Protein AF-Q2UKM5-F1 (afdb_monomer_lite)

InterPro domains:
  IPR004953 EB1, C-terminal [PF03271] (135-180)
  IPR004953 EB1, C-terminal [PS51230] (110-187)
  IPR027328 Microtubule-associated protein RP/EB [PTHR10623] (1-185)
  IPR036133 EB1, C-terminal domain superfamily [SSF140612] (118-184)
  IPR036872 CH domain superfamily [G3DSA:1.10.418.10] (1-75)
  IPR036872 CH domain superfamily [SSF47576] (1-73)

Organism: Aspergillus oryzae (strain ATCC 42149 / RIB 40) (NCBI:txid510516)

Sequence (236 aa):
MSRVKFNVNAEYGYLQNFKVLQNVFARHQVDKPIPVQQLTKCRMQDNLEFLQWTKKYWDQHFPGGDYDAVARRKASGAPPAAAGSRAGAASAGATRRGA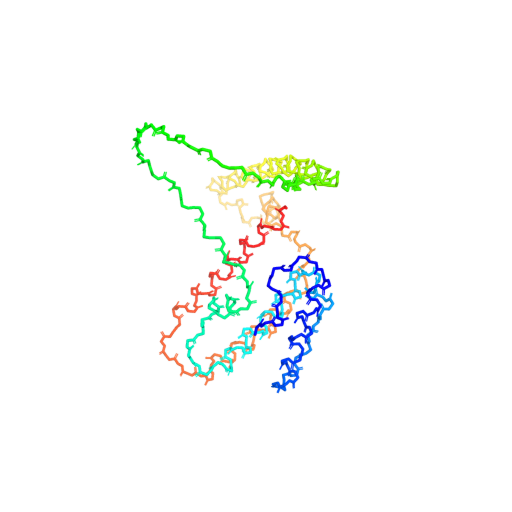TPTGAVARPRVAAASGPNVSALQQEIATQKEAIGGLEKERDFYFAKLRDIELLLQSAIEADPELEKDDDSLVKHIQGILYSTECGSETELVTFTKINSTSYRRMLIIHGFPGSHRRLRELCTLQHDRCDELGAETKH

Secondary structure (DSSP, 8-state):
-TTS-SS--SHHHHHHHHHHHHHHHHHTT------HHHHTTT-HHHHHHHHHHHHHHHHHH-------HHHHHHTTTPPPP----PPPPP-------------------------HHHHHHHHHHHHHHHHHHHHHHHHHHHHHHHHHHHHHHHHHHHH-GGGGT-TTSHHHHHHHHHT----TT-TTHHHHHHHHHHHHHHHHHHS---S-HHHHHHHHHHHHHHHHHHHSSS--

Foldseek 3Di:
DLQQDDPDDDLVSLVSNVVVVVVVCVVVVPPDDQPSVVVSVVDPVSVVVVVVVVVVVCVVPPPDDDDDPQVVCVVNVDDDDPDDDDDDDDDDDDDDDDDDDDDDDDDPDPDPCPDPVNVVVVVVVVVVVVVLVVVVVVVVVVVVVLVVVVVVLVVVCVVPVVQVVDCPHPSNVSVCVSPVPPPPPCPVVVVVVVVVVVVVVVVVVPDDDPDDVPVVVVVVVVVVVVVVVVVVVPSD

Radius of gyration: 28.68 Å; chains: 1; bounding box: 64×65×72 Å

Structure (mmCIF, N/CA/C/O backbone):
data_AF-Q2UKM5-F1
#
_entry.id   AF-Q2UKM5-F1
#
loop_
_atom_site.group_PDB
_atom_site.id
_atom_site.type_symbol
_atom_site.label_atom_id
_atom_site.label_alt_id
_atom_site.label_comp_id
_atom_site.label_asym_id
_atom_site.label_entity_id
_atom_site.label_seq_id
_atom_site.pdbx_PDB_ins_code
_atom_site.Cartn_x
_atom_site.Cartn_y
_atom_site.Cartn_z
_atom_site.occupancy
_atom_site.B_iso_or_equiv
_atom_site.auth_seq_id
_atom_site.auth_comp_id
_atom_site.auth_asym_id
_atom_site.auth_atom_id
_atom_site.pdbx_PDB_model_num
ATOM 1 N N . MET A 1 1 ? -25.777 -8.566 12.296 1.00 74.19 1 MET A N 1
ATOM 2 C CA . MET A 1 1 ? -24.538 -7.803 12.560 1.00 74.19 1 MET A CA 1
ATOM 3 C C . MET A 1 1 ? -24.336 -7.484 14.045 1.00 74.19 1 MET A C 1
ATOM 5 O O . MET A 1 1 ? -23.224 -7.145 14.408 1.00 74.19 1 MET A O 1
ATOM 9 N N . SER A 1 2 ? -25.326 -7.705 14.924 1.00 79.25 2 SER A N 1
ATOM 10 C CA . SER A 1 2 ? -25.230 -7.453 16.377 1.00 79.25 2 SER A CA 1
ATOM 11 C C . SER A 1 2 ? -24.133 -8.226 17.121 1.00 79.25 2 SER A C 1
ATOM 13 O O . SER A 1 2 ? -23.656 -7.775 18.153 1.00 79.25 2 SER A O 1
ATOM 15 N N . ARG A 1 3 ? -23.725 -9.398 16.614 1.00 84.94 3 ARG A N 1
ATOM 16 C CA . ARG A 1 3 ? -22.658 -10.220 17.217 1.00 84.94 3 ARG A CA 1
ATOM 17 C C . ARG A 1 3 ? -21.247 -9.792 16.804 1.00 84.94 3 ARG A C 1
ATOM 19 O O . ARG A 1 3 ? -20.290 -10.309 17.369 1.00 84.94 3 ARG A O 1
ATOM 26 N N . VAL A 1 4 ? -21.127 -8.913 15.806 1.00 89.31 4 VAL A N 1
ATOM 27 C CA . VAL A 1 4 ? -19.843 -8.421 15.299 1.00 89.31 4 VAL A CA 1
ATOM 28 C C . VAL A 1 4 ? -19.494 -7.145 16.046 1.00 89.31 4 VAL A C 1
ATOM 30 O O . VAL A 1 4 ? -20.275 -6.195 16.069 1.00 89.31 4 VAL A O 1
ATOM 33 N N . LYS A 1 5 ? -18.311 -7.120 16.650 1.00 87.81 5 LYS A N 1
ATOM 34 C CA . LYS A 1 5 ? -17.793 -5.951 17.355 1.00 87.81 5 LYS A CA 1
ATOM 35 C C . LYS A 1 5 ? -16.948 -5.123 16.386 1.00 87.81 5 LYS A C 1
ATOM 37 O O . LYS A 1 5 ? -15.893 -5.579 15.961 1.00 87.81 5 LYS A O 1
ATOM 42 N N . PHE A 1 6 ? -17.414 -3.927 16.028 1.00 85.06 6 PHE A N 1
ATOM 43 C CA . PHE A 1 6 ? -16.758 -3.083 15.017 1.00 85.06 6 PHE A CA 1
ATOM 44 C C . PHE A 1 6 ? -15.583 -2.261 15.560 1.00 85.06 6 PHE A C 1
ATOM 46 O O . PHE A 1 6 ? -14.598 -2.086 14.856 1.00 85.06 6 PHE A O 1
ATOM 53 N N . ASN A 1 7 ? -15.666 -1.798 16.809 1.00 85.25 7 ASN A N 1
ATOM 54 C CA . ASN A 1 7 ? -14.643 -0.954 17.434 1.00 85.25 7 ASN A CA 1
ATOM 55 C C . ASN A 1 7 ? -13.800 -1.778 18.412 1.00 85.25 7 ASN A C 1
ATOM 57 O O . ASN A 1 7 ? -13.845 -1.562 19.621 1.00 85.25 7 ASN A O 1
ATOM 61 N N . VAL A 1 8 ? -13.106 -2.786 17.889 1.00 86.12 8 VAL A N 1
ATOM 62 C CA . VAL A 1 8 ? -12.198 -3.638 18.665 1.00 86.12 8 VAL A CA 1
ATOM 63 C C . VAL A 1 8 ? -10.767 -3.286 18.302 1.00 86.12 8 VAL A C 1
ATOM 65 O O . VAL A 1 8 ? -10.447 -3.192 17.126 1.00 86.12 8 VAL A O 1
ATOM 68 N N . ASN A 1 9 ? -9.922 -3.147 19.316 1.00 85.19 9 ASN A N 1
ATOM 69 C CA . ASN A 1 9 ? -8.476 -2.965 19.190 1.00 85.19 9 ASN A CA 1
ATOM 70 C C . ASN A 1 9 ? -7.668 -4.067 19.905 1.00 85.19 9 ASN A C 1
ATOM 72 O O . ASN A 1 9 ? -6.448 -4.098 19.799 1.00 85.19 9 ASN A O 1
ATOM 76 N N . ALA A 1 10 ? -8.337 -4.974 20.625 1.00 86.50 10 ALA A N 1
ATOM 77 C CA . ALA A 1 10 ? -7.714 -6.089 21.331 1.00 86.50 10 ALA A CA 1
ATOM 78 C C . ALA A 1 10 ? -7.851 -7.400 20.542 1.00 86.50 10 ALA A C 1
ATOM 80 O O . ALA A 1 10 ? -8.941 -7.730 20.065 1.00 86.50 10 ALA A O 1
ATOM 81 N N . GLU A 1 11 ? -6.780 -8.197 20.497 1.00 85.00 11 GLU A N 1
ATOM 82 C CA . GLU A 1 11 ? -6.712 -9.455 19.735 1.00 85.00 11 GLU A CA 1
ATOM 83 C C . GLU A 1 11 ? -7.845 -10.435 20.082 1.00 85.00 11 GLU A C 1
ATOM 85 O O . GLU A 1 11 ? -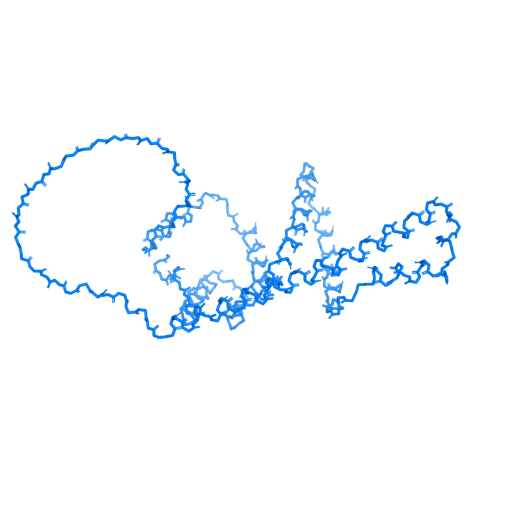8.491 -11.006 19.200 1.00 85.00 11 GLU A O 1
ATOM 90 N N . TYR A 1 12 ? -8.177 -10.555 21.370 1.00 87.12 12 TYR A N 1
ATOM 91 C CA . TYR A 1 12 ? -9.285 -11.393 21.834 1.00 87.12 12 TYR A CA 1
ATOM 92 C C . TYR A 1 12 ? -10.633 -11.023 21.188 1.00 87.12 12 TYR A C 1
ATOM 94 O O . TYR A 1 12 ? -11.460 -11.890 20.895 1.00 87.12 12 TYR A O 1
ATOM 102 N N . GLY A 1 13 ? -10.870 -9.736 20.921 1.00 87.56 13 GLY A N 1
ATOM 103 C CA . GLY A 1 13 ? -12.093 -9.310 20.250 1.00 87.56 13 GLY A CA 1
ATOM 104 C C . GLY A 1 13 ? -12.106 -9.662 18.757 1.00 87.56 13 GLY A C 1
ATOM 105 O O . GLY A 1 13 ? -13.178 -9.953 18.222 1.00 87.56 13 GLY A O 1
ATOM 106 N N . TYR A 1 14 ? -10.942 -9.720 18.097 1.00 91.56 14 TYR A N 1
ATOM 107 C CA . TYR A 1 14 ? -10.831 -10.210 16.720 1.00 91.56 14 TYR A CA 1
ATOM 108 C C . TYR A 1 14 ? -11.175 -11.697 16.636 1.00 91.56 14 TYR A C 1
ATOM 110 O O . TYR A 1 14 ? -11.948 -12.089 15.762 1.00 91.56 14 TYR A O 1
ATOM 118 N N . LEU A 1 15 ? -10.704 -12.513 17.586 1.00 93.06 15 LEU A N 1
ATOM 119 C CA . LEU A 1 15 ? -11.036 -13.943 17.654 1.00 93.06 15 LEU A CA 1
ATOM 120 C C . LEU A 1 15 ? -12.552 -14.181 17.712 1.00 93.06 15 LEU A C 1
ATOM 122 O O . LEU A 1 15 ? -13.079 -15.040 17.000 1.00 93.06 15 LEU A O 1
ATOM 126 N N . GLN A 1 16 ? -13.279 -13.385 18.502 1.00 91.56 16 GLN A N 1
ATOM 127 C CA . GLN A 1 16 ? -14.739 -13.478 18.571 1.00 91.56 16 GLN A CA 1
ATOM 128 C C . GLN A 1 16 ? -15.404 -13.151 17.223 1.00 91.56 16 GLN A C 1
ATOM 130 O O . GLN A 1 16 ? -16.337 -13.847 16.813 1.00 91.56 16 GLN A O 1
ATOM 135 N N . ASN A 1 17 ? -14.914 -12.132 16.513 1.00 93.81 17 ASN A N 1
ATOM 136 C CA . ASN A 1 17 ? -15.412 -11.770 15.184 1.00 93.81 17 ASN A CA 1
ATOM 137 C C . ASN A 1 17 ? -15.108 -12.861 14.143 1.00 93.81 17 ASN A C 1
ATOM 139 O O . ASN A 1 17 ? -16.002 -13.250 13.388 1.00 93.81 17 ASN A O 1
ATOM 143 N N . PHE A 1 18 ? -13.896 -13.423 14.140 1.00 94.81 18 PHE A N 1
ATOM 144 C CA . PHE A 1 18 ? -13.539 -14.531 13.251 1.00 94.81 18 PHE A CA 1
ATOM 145 C C . PHE A 1 18 ? -14.356 -15.791 13.533 1.00 94.81 18 PHE A C 1
ATOM 147 O O . PHE A 1 18 ? -14.701 -16.514 12.600 1.00 94.81 18 PHE A O 1
ATOM 154 N N . LYS A 1 19 ? -14.771 -16.030 14.784 1.00 93.94 19 LYS A N 1
ATOM 155 C CA . LYS A 1 19 ? -15.691 -17.131 15.091 1.00 93.94 19 LYS A CA 1
ATOM 156 C C . LYS A 1 19 ? -17.068 -16.930 14.461 1.00 93.94 19 LYS A C 1
ATOM 158 O O . LYS A 1 19 ? -17.680 -17.890 13.995 1.00 93.94 19 LYS A O 1
ATOM 163 N N . VAL A 1 20 ? -17.561 -15.689 14.418 1.00 93.75 20 VAL A N 1
ATOM 164 C CA . VAL A 1 20 ? -18.795 -15.364 13.685 1.00 93.75 20 VAL A CA 1
ATOM 165 C C . VAL A 1 20 ? -18.611 -15.661 12.196 1.00 93.75 20 VAL A C 1
ATOM 167 O O . VAL A 1 20 ? -19.485 -16.297 11.614 1.00 93.75 20 VAL A O 1
ATOM 170 N N . LEU A 1 21 ? -17.474 -15.284 11.606 1.00 94.06 21 LEU A N 1
ATOM 171 C CA . LEU A 1 21 ? -17.171 -15.546 10.197 1.00 94.06 21 LEU A CA 1
ATOM 172 C C . LEU A 1 21 ? -17.099 -17.048 9.872 1.00 94.06 21 LEU A C 1
ATOM 174 O O . LEU A 1 21 ? -17.746 -17.493 8.929 1.00 94.06 21 LEU A O 1
ATOM 178 N N . GLN A 1 22 ? -16.402 -17.842 10.689 1.00 94.25 22 GLN A N 1
ATOM 179 C CA . GLN A 1 22 ? -16.343 -19.303 10.542 1.00 94.25 22 GLN A CA 1
ATOM 180 C C . GLN A 1 22 ? -17.739 -19.936 10.550 1.00 94.25 22 GLN A C 1
ATOM 182 O O . GLN A 1 22 ? -18.046 -20.788 9.722 1.00 94.25 22 GLN A O 1
ATOM 187 N N . ASN A 1 23 ? -18.614 -19.484 11.453 1.00 94.38 23 ASN A N 1
ATOM 188 C CA . ASN A 1 23 ? -19.991 -19.974 11.512 1.00 94.38 23 ASN A CA 1
ATOM 189 C C . ASN A 1 23 ? -20.793 -19.607 10.253 1.00 94.38 23 ASN A C 1
ATOM 191 O O . ASN A 1 23 ? -21.679 -20.361 9.862 1.00 94.38 23 ASN A O 1
ATOM 195 N N . VAL A 1 24 ? -20.520 -18.455 9.632 1.00 93.81 24 VAL A N 1
ATOM 196 C CA . VAL A 1 24 ? -21.151 -18.062 8.362 1.00 93.81 24 VAL A CA 1
ATOM 197 C C . VAL A 1 24 ? -20.657 -18.962 7.228 1.00 93.81 24 VAL A C 1
ATOM 199 O O . VAL A 1 24 ? -21.482 -19.467 6.475 1.00 93.81 24 VAL A O 1
ATOM 202 N N . PHE A 1 25 ? -19.354 -19.241 7.150 1.00 94.81 25 PHE A N 1
ATOM 203 C CA . PHE A 1 25 ? -18.790 -20.126 6.123 1.00 94.81 25 PHE A CA 1
ATOM 204 C C . PHE A 1 25 ? -19.348 -21.545 6.241 1.00 94.81 25 PHE A C 1
ATOM 206 O O . PHE A 1 25 ? -19.780 -22.110 5.243 1.00 94.81 25 PHE A O 1
ATOM 213 N N . ALA A 1 26 ? -19.452 -22.073 7.464 1.00 93.69 26 ALA A N 1
ATOM 214 C CA . ALA A 1 26 ? -20.052 -23.382 7.709 1.00 93.69 26 ALA A CA 1
ATOM 215 C C . ALA A 1 26 ? -21.530 -23.447 7.278 1.00 93.69 26 ALA A C 1
ATOM 217 O O . ALA A 1 26 ? -21.962 -24.434 6.693 1.00 93.69 26 ALA A O 1
ATOM 218 N N . ARG A 1 27 ? -22.315 -22.389 7.530 1.00 94.69 27 ARG A N 1
ATOM 219 C CA . ARG A 1 27 ? -23.735 -22.327 7.126 1.00 94.69 27 ARG A CA 1
ATOM 220 C C . ARG A 1 27 ? -23.926 -22.241 5.617 1.00 94.69 27 ARG A C 1
ATOM 222 O O . ARG A 1 27 ? -24.905 -22.774 5.111 1.00 94.69 27 ARG A O 1
ATOM 229 N N . HIS A 1 28 ? -23.025 -21.547 4.929 1.00 92.56 28 HIS A N 1
ATOM 230 C CA . HIS A 1 28 ? -23.075 -21.360 3.481 1.00 92.56 28 HIS A CA 1
ATOM 231 C C . HIS A 1 28 ? -22.226 -22.382 2.713 1.00 92.56 28 HIS A C 1
ATOM 233 O O . HIS A 1 28 ? -22.062 -22.220 1.511 1.00 92.56 28 HIS A O 1
ATOM 239 N N . GLN A 1 29 ? -21.712 -23.417 3.395 1.00 92.94 29 GLN A N 1
ATOM 240 C CA . GLN A 1 29 ? -20.910 -24.495 2.802 1.00 92.94 29 GLN A CA 1
ATOM 241 C C . GLN A 1 29 ? -19.718 -23.968 1.987 1.00 92.94 29 GLN A C 1
ATOM 243 O O . GLN A 1 29 ? -19.448 -24.396 0.871 1.00 92.94 29 GLN A O 1
ATOM 248 N N . VAL A 1 30 ? -19.014 -22.986 2.551 1.00 93.19 30 VAL A N 1
ATOM 249 C CA . VAL A 1 30 ? -17.830 -22.388 1.934 1.00 93.19 30 VAL A CA 1
ATOM 250 C C . VAL A 1 30 ? -16.583 -23.098 2.456 1.00 93.19 30 VAL A C 1
ATOM 252 O O . VAL A 1 30 ? -16.140 -22.831 3.573 1.00 93.19 30 VAL A O 1
ATOM 255 N N . ASP A 1 31 ? -15.984 -23.954 1.629 1.00 87.69 31 ASP A N 1
ATOM 256 C CA . ASP A 1 31 ? -14.861 -24.835 2.003 1.00 87.69 31 ASP A CA 1
ATOM 257 C C . ASP A 1 31 ? -13.489 -24.134 2.111 1.00 87.69 31 ASP A C 1
ATOM 259 O O . ASP A 1 31 ? -12.445 -24.780 2.199 1.00 87.69 31 ASP A O 1
ATOM 263 N N . LYS A 1 32 ? -13.444 -22.795 2.128 1.00 90.00 32 LYS A N 1
ATOM 264 C CA . LYS A 1 32 ? -12.187 -22.050 2.291 1.00 90.00 32 LYS A CA 1
ATOM 265 C C . LYS A 1 32 ? -11.741 -22.069 3.761 1.00 90.00 32 LYS A C 1
ATOM 267 O O . LYS A 1 32 ? -12.407 -21.448 4.595 1.00 90.00 32 LYS A O 1
ATOM 272 N N . PRO A 1 33 ? -10.573 -22.656 4.098 1.00 88.69 33 PRO A N 1
ATOM 273 C CA . PRO A 1 33 ? -10.018 -22.531 5.439 1.00 88.69 33 PRO A CA 1
ATOM 274 C C . PRO A 1 33 ? -9.617 -21.075 5.715 1.00 88.69 33 PRO A C 1
ATOM 276 O O . PRO A 1 33 ? -8.943 -20.431 4.899 1.00 88.69 33 PRO A O 1
ATOM 279 N N . ILE A 1 34 ? -10.042 -20.569 6.877 1.00 92.56 34 ILE A N 1
ATOM 280 C CA . ILE A 1 34 ? -9.747 -19.217 7.367 1.00 92.56 34 ILE A CA 1
ATOM 281 C C . ILE A 1 34 ? -8.540 -19.300 8.318 1.00 92.56 34 ILE A C 1
ATOM 283 O O . ILE A 1 34 ? -8.690 -19.854 9.414 1.00 92.56 34 ILE A O 1
ATOM 287 N N . PRO A 1 35 ? -7.365 -18.746 7.961 1.00 92.44 35 PRO A N 1
ATOM 288 C CA . PRO A 1 35 ? -6.168 -18.782 8.800 1.00 92.44 35 PRO A CA 1
ATOM 289 C C . PRO A 1 35 ? -6.250 -17.752 9.942 1.00 92.44 35 PRO A C 1
ATOM 291 O O . PRO A 1 35 ? -5.547 -16.747 9.959 1.00 92.44 35 PRO A O 1
ATOM 294 N N . VAL A 1 36 ? -7.128 -17.998 10.922 1.00 93.38 36 VAL A N 1
ATOM 295 C CA . VAL A 1 36 ? -7.447 -17.037 11.999 1.00 93.38 36 VAL A CA 1
ATOM 296 C C . VAL A 1 36 ? -6.199 -16.534 12.729 1.00 93.38 36 VAL A C 1
ATOM 298 O O . VAL A 1 36 ? -6.067 -15.334 12.901 1.00 93.38 36 VAL A O 1
ATOM 301 N N . GLN A 1 37 ? -5.269 -17.421 13.097 1.00 91.56 37 GLN A N 1
ATOM 302 C CA . GLN A 1 37 ? -4.051 -17.066 13.850 1.00 91.56 37 GLN A CA 1
ATOM 303 C C . GLN A 1 37 ? -3.110 -16.111 13.105 1.00 91.56 37 GLN A C 1
ATOM 305 O O . GLN A 1 37 ? -2.321 -15.399 13.720 1.00 91.56 37 GLN A O 1
ATOM 310 N N . GLN A 1 38 ? -3.154 -16.137 11.776 1.00 91.88 38 GLN A N 1
ATOM 311 C CA . GLN A 1 38 ? -2.341 -15.273 10.927 1.00 91.88 38 GLN A CA 1
ATOM 312 C C . GLN A 1 38 ? -3.055 -13.935 10.712 1.00 91.88 38 GLN A C 1
ATOM 314 O O . GLN A 1 38 ? -2.466 -12.868 10.880 1.00 91.88 38 GLN A O 1
ATOM 319 N N . LEU A 1 39 ? -4.368 -13.989 10.467 1.00 91.56 39 LEU A N 1
ATOM 320 C CA . LEU A 1 39 ? -5.199 -12.803 10.274 1.00 91.56 39 LEU A CA 1
ATOM 321 C C . LEU A 1 39 ? -5.315 -11.945 11.543 1.00 91.56 39 LEU A C 1
ATOM 323 O O . LEU A 1 39 ? -5.303 -10.721 11.444 1.00 91.56 39 LEU A O 1
ATOM 327 N N . THR A 1 40 ? -5.375 -12.548 12.738 1.00 93.12 40 THR A N 1
ATOM 328 C CA . THR A 1 40 ? -5.458 -11.800 14.010 1.00 93.12 40 THR A CA 1
ATOM 329 C C . THR A 1 40 ? -4.205 -11.000 14.332 1.00 93.12 40 THR A C 1
ATOM 331 O O . THR A 1 40 ? -4.305 -10.000 15.037 1.00 93.12 40 THR A O 1
ATOM 334 N N . LYS A 1 41 ? -3.049 -11.399 13.789 1.00 89.31 41 LYS A N 1
ATOM 335 C CA . LYS A 1 41 ? -1.780 -10.670 13.923 1.00 89.31 41 LYS A CA 1
ATOM 336 C C . LYS A 1 41 ? -1.671 -9.470 12.983 1.00 89.31 41 LYS A C 1
ATOM 338 O O . LYS A 1 41 ? -0.654 -8.786 13.004 1.00 89.31 41 LYS A O 1
ATOM 343 N N . CYS A 1 42 ? -2.683 -9.226 12.148 1.00 87.19 42 CYS A N 1
ATOM 344 C CA . CYS A 1 42 ? -2.723 -8.107 11.207 1.00 87.19 42 CYS A CA 1
ATOM 345 C C . CYS A 1 42 ? -1.521 -8.060 10.239 1.00 87.19 42 CYS A C 1
ATOM 347 O O . CYS A 1 42 ? -1.139 -6.988 9.777 1.00 87.19 42 CYS A O 1
ATOM 349 N N . ARG A 1 43 ? -0.921 -9.214 9.901 1.00 86.50 43 ARG A N 1
ATOM 350 C CA . ARG A 1 43 ? 0.178 -9.280 8.927 1.00 86.50 43 ARG A CA 1
ATOM 351 C C . ARG A 1 43 ? -0.347 -8.981 7.522 1.00 86.50 43 ARG A C 1
ATOM 353 O O . ARG A 1 43 ? -1.364 -9.541 7.114 1.00 86.50 43 ARG A O 1
ATOM 360 N N . MET A 1 44 ? 0.349 -8.122 6.777 1.00 85.12 44 MET A N 1
ATOM 361 C CA . MET A 1 44 ? -0.115 -7.645 5.466 1.00 85.12 44 MET A CA 1
ATOM 362 C C . MET A 1 44 ? -0.338 -8.782 4.459 1.00 85.12 44 MET A C 1
ATOM 364 O O . MET A 1 44 ? -1.392 -8.846 3.835 1.00 85.12 44 MET A O 1
ATOM 368 N N . GLN A 1 45 ? 0.625 -9.703 4.349 1.00 90.12 45 GLN A N 1
ATOM 369 C CA . GLN A 1 45 ? 0.593 -10.812 3.386 1.00 90.12 45 GLN A CA 1
ATOM 370 C C . GLN A 1 45 ? -0.660 -11.689 3.555 1.00 90.12 45 GLN A C 1
ATOM 372 O O . GLN A 1 45 ? -1.450 -11.835 2.623 1.00 90.12 45 GLN A O 1
ATOM 377 N N . ASP A 1 46 ? -0.905 -12.176 4.775 1.00 89.81 46 ASP A N 1
ATOM 378 C CA . ASP A 1 46 ? -2.013 -13.096 5.064 1.00 89.81 46 ASP A CA 1
ATOM 379 C C . ASP A 1 46 ? -3.386 -12.418 4.879 1.00 89.81 46 ASP A C 1
ATOM 381 O O . ASP A 1 46 ? -4.341 -13.016 4.373 1.00 89.81 46 ASP A O 1
ATOM 385 N N . ASN A 1 47 ? -3.496 -11.140 5.264 1.00 92.31 47 ASN A N 1
ATOM 386 C CA . ASN A 1 47 ? -4.727 -10.367 5.091 1.00 92.31 47 ASN A CA 1
ATOM 387 C C . ASN A 1 47 ? -5.013 -10.065 3.617 1.00 92.31 47 ASN A C 1
ATOM 389 O O . ASN A 1 47 ? -6.167 -10.153 3.188 1.00 92.31 47 ASN A O 1
ATOM 393 N N . LEU A 1 48 ? -3.982 -9.741 2.836 1.00 92.12 48 LEU A N 1
ATOM 394 C CA . LEU A 1 48 ? -4.127 -9.457 1.414 1.00 92.12 48 LEU A CA 1
ATOM 395 C C . LEU A 1 48 ? -4.560 -10.706 0.638 1.00 92.12 48 LEU A C 1
ATOM 397 O O . LEU A 1 48 ? -5.504 -10.626 -0.148 1.00 92.12 48 LEU A O 1
ATOM 401 N N . GLU A 1 49 ? -3.952 -11.865 0.904 1.00 90.31 49 GLU A N 1
ATOM 402 C CA . GLU A 1 49 ? -4.350 -13.137 0.286 1.00 90.31 49 GLU A CA 1
ATOM 403 C C . GLU A 1 49 ? -5.827 -13.463 0.581 1.00 90.31 49 GLU A C 1
ATOM 405 O O . GLU A 1 49 ? -6.610 -13.802 -0.316 1.00 90.31 49 GLU A O 1
ATOM 410 N N . PHE A 1 50 ? -6.255 -13.293 1.838 1.00 93.88 50 PHE A N 1
ATOM 411 C CA . PHE A 1 50 ? -7.642 -13.537 2.229 1.00 93.88 50 PHE A CA 1
ATOM 412 C C . PHE A 1 50 ? -8.628 -12.576 1.542 1.00 93.88 50 PHE A C 1
ATOM 414 O O . PHE A 1 50 ? -9.709 -12.995 1.108 1.00 93.88 50 PHE A O 1
ATOM 421 N N . LEU A 1 51 ? -8.265 -11.298 1.393 1.00 93.50 51 LEU A N 1
ATOM 422 C CA . LEU A 1 51 ? -9.087 -10.302 0.700 1.00 93.50 51 LEU A CA 1
ATOM 423 C C . LEU A 1 51 ? -9.186 -10.568 -0.804 1.00 93.50 51 LEU A C 1
ATOM 425 O O . LEU A 1 51 ? -10.277 -10.450 -1.364 1.00 93.50 51 LEU A O 1
ATOM 429 N N . GLN A 1 52 ? -8.093 -10.977 -1.452 1.00 90.81 52 GLN A N 1
ATOM 430 C CA . GLN A 1 52 ? -8.095 -11.353 -2.869 1.00 90.81 52 GLN A CA 1
ATOM 431 C C . GLN A 1 52 ? -9.069 -12.504 -3.132 1.00 90.81 52 GLN A C 1
ATOM 433 O O . GLN A 1 52 ? -9.916 -12.424 -4.027 1.00 90.81 52 GLN A O 1
ATOM 438 N N . TRP A 1 53 ? -9.006 -13.552 -2.307 1.00 94.56 53 TRP A N 1
ATOM 439 C CA . TRP A 1 53 ? -9.957 -14.654 -2.396 1.00 94.56 53 TRP A CA 1
ATOM 440 C C . TRP A 1 53 ? -11.395 -14.186 -2.123 1.00 94.56 53 TRP A C 1
ATOM 442 O O . TRP A 1 53 ? -12.304 -14.546 -2.870 1.00 94.56 53 TRP A O 1
ATOM 452 N N . THR A 1 54 ? -11.608 -13.335 -1.114 1.00 94.44 54 THR A N 1
ATOM 453 C CA . THR A 1 54 ? -12.944 -12.820 -0.767 1.00 94.44 54 THR A CA 1
ATOM 454 C C . THR A 1 54 ? -13.559 -12.025 -1.917 1.00 94.44 54 THR A C 1
ATOM 456 O O . THR A 1 54 ? -14.739 -12.199 -2.218 1.00 94.44 54 THR A O 1
ATOM 459 N N . LYS A 1 55 ? -12.768 -11.192 -2.608 1.00 92.50 55 LYS A N 1
ATOM 460 C CA . LYS A 1 55 ? -13.218 -10.453 -3.794 1.00 92.50 55 LYS A CA 1
ATOM 461 C C . LYS A 1 55 ? -13.621 -11.400 -4.920 1.00 92.50 55 LYS A C 1
ATOM 463 O O . LYS A 1 55 ? -14.706 -11.250 -5.475 1.00 92.50 55 LYS A O 1
ATOM 468 N N . LYS A 1 56 ? -12.788 -12.404 -5.211 1.00 91.69 56 LYS A N 1
ATOM 469 C CA . LYS A 1 56 ? -13.096 -13.429 -6.217 1.00 91.69 56 LYS A CA 1
ATOM 470 C C . LYS A 1 56 ? -14.380 -14.191 -5.875 1.00 91.69 56 LYS A C 1
ATOM 472 O O . LYS A 1 56 ? -15.197 -14.426 -6.758 1.00 91.69 56 LYS A O 1
ATOM 477 N N . TYR A 1 57 ? -14.569 -14.552 -4.607 1.00 92.69 57 TYR A N 1
ATOM 478 C CA . TYR A 1 57 ? -15.783 -15.214 -4.136 1.00 92.69 57 TYR A CA 1
ATOM 479 C C . TYR A 1 57 ? -17.015 -14.313 -4.297 1.00 92.69 57 TYR A C 1
ATOM 481 O O . TYR A 1 57 ? -18.040 -14.766 -4.803 1.00 92.69 57 TYR A O 1
ATOM 489 N N . TRP A 1 58 ? -16.903 -13.033 -3.926 1.00 92.31 58 TRP A N 1
ATOM 490 C CA . TRP A 1 58 ? -17.975 -12.049 -4.075 1.00 92.31 58 TRP A CA 1
ATOM 491 C C . TRP A 1 58 ? -18.406 -11.888 -5.533 1.00 92.31 58 TRP A C 1
ATOM 493 O O . TRP A 1 58 ? -19.592 -11.984 -5.822 1.00 92.31 58 TRP A O 1
ATOM 503 N N . ASP A 1 59 ? -17.459 -11.722 -6.457 1.00 91.44 59 ASP A N 1
ATOM 504 C CA . ASP A 1 59 ? -17.766 -11.514 -7.879 1.00 91.44 59 ASP A CA 1
ATOM 505 C C . ASP A 1 59 ? -18.534 -12.678 -8.510 1.00 91.44 59 ASP A C 1
ATOM 507 O O . ASP A 1 59 ? -19.334 -12.471 -9.416 1.00 91.44 59 ASP A O 1
ATOM 511 N N . GLN A 1 60 ? -18.305 -13.899 -8.024 1.00 93.56 60 GLN A N 1
ATOM 512 C CA . GLN A 1 60 ? -18.971 -15.102 -8.523 1.00 93.56 60 GLN A CA 1
ATOM 513 C C . GLN A 1 60 ? -20.373 -15.305 -7.936 1.00 93.56 60 GLN A C 1
ATOM 515 O O . GLN A 1 60 ? -21.218 -15.912 -8.584 1.00 93.56 60 GLN A O 1
ATOM 520 N N . HIS A 1 61 ? -20.616 -14.827 -6.713 1.00 90.19 61 HIS A N 1
ATOM 521 C CA . HIS A 1 61 ? -21.834 -15.133 -5.954 1.00 90.19 61 HIS A CA 1
ATOM 522 C C . HIS A 1 61 ? -22.743 -13.921 -5.746 1.00 90.19 61 HIS A C 1
ATOM 524 O O . HIS A 1 61 ? -23.793 -14.053 -5.118 1.00 90.19 61 HIS A O 1
ATOM 530 N N . PHE A 1 62 ? -22.355 -12.738 -6.223 1.00 91.06 62 PHE A N 1
ATOM 531 C CA . PHE A 1 62 ? -23.147 -11.529 -6.057 1.00 91.06 62 PHE A CA 1
ATOM 532 C C . PHE A 1 62 ? -24.375 -11.553 -6.987 1.00 91.06 62 PHE A C 1
ATOM 534 O O . PHE A 1 62 ? -24.214 -11.479 -8.204 1.00 91.06 62 PHE A O 1
ATOM 541 N N . PRO A 1 63 ? -25.610 -11.612 -6.447 1.00 86.75 63 PRO A N 1
ATOM 542 C CA . PRO A 1 63 ? -26.826 -11.748 -7.253 1.00 86.75 63 PRO A CA 1
ATOM 543 C C . PRO A 1 63 ? -27.286 -10.430 -7.905 1.00 86.75 63 PRO A C 1
ATOM 545 O O . PRO A 1 63 ? -28.306 -10.410 -8.589 1.00 86.75 63 PRO A O 1
ATOM 548 N N . GLY A 1 64 ? -26.561 -9.327 -7.682 1.00 82.00 64 GLY A N 1
ATOM 549 C CA . GLY A 1 64 ? -27.038 -7.973 -7.960 1.00 82.00 64 GLY A CA 1
ATOM 550 C C . GLY A 1 64 ? -27.927 -7.436 -6.830 1.00 82.00 64 GLY A C 1
ATOM 551 O O . GLY A 1 64 ? -28.617 -8.193 -6.150 1.00 82.00 64 GLY A O 1
ATOM 552 N N . GLY A 1 65 ? -27.885 -6.122 -6.597 1.00 90.56 65 GLY A N 1
ATOM 553 C CA . GLY A 1 65 ? -28.717 -5.432 -5.604 1.00 90.56 65 GLY A CA 1
ATOM 554 C C . GLY A 1 65 ? -27.948 -4.447 -4.724 1.00 90.56 65 GLY A C 1
ATOM 555 O O . GLY A 1 65 ? -26.727 -4.525 -4.587 1.00 90.56 65 GLY A O 1
ATOM 556 N N . ASP A 1 66 ? -28.676 -3.521 -4.105 1.00 88.69 66 ASP A N 1
ATOM 557 C CA . ASP A 1 66 ? -28.079 -2.499 -3.250 1.00 88.69 66 ASP A CA 1
ATOM 558 C C . ASP A 1 66 ? -27.839 -3.032 -1.832 1.00 88.69 66 ASP A C 1
ATOM 560 O O . ASP A 1 66 ? -28.730 -3.589 -1.186 1.00 88.69 66 ASP A O 1
ATOM 564 N N . TYR A 1 67 ? -26.623 -2.839 -1.320 1.00 89.38 67 TYR A N 1
ATOM 565 C CA . TYR A 1 67 ? -26.254 -3.202 0.047 1.00 89.38 67 TYR A CA 1
ATOM 566 C C . TYR A 1 67 ? -25.772 -1.975 0.829 1.00 89.38 67 TYR A C 1
ATOM 568 O O . TYR A 1 67 ? -24.632 -1.534 0.680 1.00 89.38 67 TYR A O 1
ATOM 576 N N . ASP A 1 68 ? -26.618 -1.445 1.719 1.00 89.00 68 ASP A N 1
ATOM 577 C CA . ASP A 1 68 ? -26.227 -0.361 2.629 1.00 89.00 68 ASP A CA 1
ATOM 578 C C . ASP A 1 68 ? -25.504 -0.908 3.871 1.00 89.00 68 ASP A C 1
ATOM 580 O O . ASP A 1 68 ? -26.099 -1.317 4.876 1.00 89.00 68 ASP A O 1
ATOM 584 N N . ALA A 1 69 ? -24.174 -0.882 3.818 1.00 85.94 69 ALA A N 1
ATOM 585 C CA . ALA A 1 69 ? -23.332 -1.293 4.931 1.00 85.94 69 ALA A CA 1
ATOM 586 C C . ALA A 1 69 ? -23.427 -0.352 6.149 1.00 85.94 69 ALA A C 1
ATOM 588 O O . ALA A 1 69 ? -23.280 -0.814 7.285 1.00 85.94 69 ALA A O 1
ATOM 589 N N . VAL A 1 70 ? -23.655 0.951 5.951 1.00 86.69 70 VAL A N 1
ATOM 590 C CA . VAL A 1 70 ? -23.623 1.956 7.025 1.00 86.69 70 VAL A CA 1
ATOM 591 C C . VAL A 1 70 ? -24.862 1.830 7.901 1.00 86.69 70 VAL A C 1
ATOM 593 O O . VAL A 1 70 ? -24.730 1.760 9.128 1.00 86.69 70 VAL A O 1
ATOM 596 N N . ALA A 1 71 ? -26.050 1.719 7.301 1.00 87.81 71 ALA A N 1
ATOM 597 C CA . ALA A 1 71 ? -27.284 1.493 8.052 1.00 87.81 71 ALA A CA 1
ATOM 598 C C . ALA A 1 71 ? -27.213 0.196 8.875 1.00 87.81 71 ALA A C 1
ATOM 600 O O . ALA A 1 71 ? -27.563 0.177 10.057 1.00 87.81 71 ALA A O 1
ATOM 601 N N . ARG A 1 72 ? -26.660 -0.878 8.295 1.00 86.44 72 ARG A N 1
ATOM 602 C CA . ARG A 1 72 ? -26.499 -2.184 8.960 1.00 86.44 72 ARG A CA 1
ATOM 603 C C . ARG A 1 72 ? -25.560 -2.129 10.171 1.00 86.44 72 ARG A C 1
ATOM 605 O O . ARG A 1 72 ? -25.797 -2.831 11.160 1.00 86.44 72 ARG A O 1
ATOM 612 N N . ARG A 1 73 ? -24.505 -1.307 10.107 1.00 84.50 73 ARG A N 1
ATOM 613 C CA . ARG A 1 73 ? -23.580 -1.067 11.230 1.00 84.50 73 ARG A CA 1
ATOM 614 C C . ARG A 1 73 ? -24.226 -0.219 12.323 1.00 84.50 73 ARG A C 1
ATOM 616 O O . ARG A 1 73 ? -24.165 -0.609 13.487 1.00 84.50 73 ARG A O 1
ATOM 623 N N . LYS A 1 74 ? -24.901 0.878 11.959 1.00 76.69 74 LYS A N 1
ATOM 624 C CA . LYS A 1 74 ? -25.613 1.753 12.911 1.00 76.69 74 LYS A CA 1
ATOM 625 C C . LYS A 1 74 ? -26.692 0.996 13.689 1.00 76.69 74 LYS A C 1
ATOM 627 O O . LYS A 1 74 ? -26.757 1.109 14.907 1.00 76.69 74 LYS A O 1
ATOM 632 N N . ALA A 1 75 ? -27.453 0.134 13.013 1.00 68.00 75 ALA A N 1
ATOM 633 C CA . ALA A 1 75 ? -28.453 -0.732 13.647 1.00 68.00 75 ALA A CA 1
ATOM 634 C C . ALA A 1 75 ? -27.856 -1.764 14.629 1.00 68.00 75 ALA A C 1
ATOM 636 O O . ALA A 1 75 ? -28.590 -2.392 15.384 1.00 68.00 75 ALA A O 1
ATOM 637 N N . SER A 1 76 ? -26.531 -1.953 14.626 1.00 64.56 76 SER A N 1
ATOM 638 C CA . SER A 1 76 ? -25.816 -2.868 15.526 1.00 64.56 76 SER A CA 1
ATOM 639 C C . SER A 1 76 ? -25.119 -2.150 16.691 1.00 64.56 76 SER A C 1
ATOM 641 O O . SER A 1 76 ? -24.290 -2.762 17.359 1.00 64.56 76 SER A O 1
ATOM 643 N N . GLY A 1 77 ? -25.430 -0.869 16.938 1.00 59.50 77 GLY A N 1
ATOM 644 C CA . GLY A 1 77 ? -24.880 -0.099 18.060 1.00 59.50 77 GLY A CA 1
ATOM 645 C C . GLY A 1 77 ? -23.469 0.452 17.830 1.00 59.50 77 GLY A C 1
ATOM 646 O O . GLY A 1 77 ? -22.812 0.862 18.785 1.00 59.50 77 GLY A O 1
ATOM 647 N N . ALA A 1 78 ? -22.985 0.470 16.583 1.00 54.88 78 ALA A N 1
ATOM 648 C CA . ALA A 1 78 ? -21.740 1.158 16.252 1.00 54.88 78 ALA A CA 1
ATOM 649 C C . ALA A 1 78 ? -21.955 2.686 16.338 1.00 54.88 78 ALA A C 1
ATOM 651 O O . ALA A 1 78 ? -22.909 3.183 15.727 1.00 54.88 78 ALA A O 1
ATOM 652 N N . PRO A 1 79 ? -21.105 3.444 17.061 1.00 53.44 79 PRO A N 1
ATOM 653 C CA . PRO A 1 79 ? -21.187 4.899 17.064 1.00 53.44 79 PRO A CA 1
ATOM 654 C C . PRO A 1 79 ? -20.994 5.440 15.638 1.00 53.44 79 PRO A C 1
ATOM 656 O O . PRO A 1 79 ? -20.313 4.804 14.824 1.00 53.44 79 PRO A O 1
ATOM 659 N N . PRO A 1 80 ? -21.611 6.585 15.299 1.00 51.72 80 PRO A N 1
ATOM 660 C CA . PRO A 1 80 ? -21.441 7.187 13.985 1.00 51.72 80 PRO A CA 1
ATOM 661 C C . PRO A 1 80 ? -19.952 7.443 13.731 1.00 51.72 80 PRO A C 1
ATOM 663 O O . PRO A 1 80 ? -19.257 7.974 14.595 1.00 51.72 80 PRO A O 1
ATOM 666 N N . ALA A 1 81 ? -19.466 7.052 12.548 1.00 50.22 81 ALA A N 1
ATOM 667 C CA . ALA A 1 81 ? -18.146 7.455 12.082 1.00 50.22 81 ALA A CA 1
ATOM 668 C C . ALA A 1 81 ? -18.063 8.984 12.164 1.00 50.22 81 ALA A C 1
ATOM 670 O O . ALA A 1 81 ? -18.953 9.670 11.651 1.00 50.22 81 ALA A O 1
ATOM 671 N N . ALA A 1 82 ? -17.047 9.503 12.856 1.00 44.09 82 ALA A N 1
ATOM 672 C CA . ALA A 1 82 ? -16.811 10.934 12.945 1.00 44.09 82 ALA A CA 1
ATOM 673 C C . ALA A 1 82 ? -16.676 11.481 11.519 1.00 44.09 82 ALA A C 1
ATOM 675 O O . ALA A 1 82 ? -15.780 11.086 10.773 1.00 44.09 82 ALA A O 1
ATOM 676 N N . ALA A 1 83 ? -17.619 12.335 11.123 1.00 44.03 83 ALA A N 1
ATOM 677 C CA . ALA A 1 83 ? -17.524 13.065 9.875 1.00 44.03 83 ALA A CA 1
ATOM 678 C C . ALA A 1 83 ? -16.249 13.914 9.925 1.00 44.03 83 ALA A C 1
ATOM 680 O O . ALA A 1 83 ? -16.012 14.618 10.907 1.00 44.03 83 ALA A O 1
ATOM 681 N N . GLY A 1 84 ? -15.432 13.801 8.879 1.00 38.97 84 GLY A N 1
ATOM 682 C CA . GLY A 1 84 ? -14.197 14.553 8.731 1.00 38.97 84 GLY A CA 1
ATOM 683 C C . GLY A 1 84 ? -14.408 16.047 8.960 1.00 38.97 84 GLY A C 1
ATOM 684 O O . GLY A 1 84 ? -15.390 16.643 8.511 1.00 38.97 84 GLY A O 1
ATOM 685 N N . SER A 1 85 ? -13.452 16.621 9.675 1.00 39.97 85 SER A N 1
ATOM 686 C CA . SER A 1 85 ? -13.209 18.041 9.872 1.00 39.97 85 SER A CA 1
ATOM 687 C C . SER A 1 85 ? -13.318 18.802 8.549 1.00 39.97 85 SER A C 1
ATOM 689 O O . SER A 1 85 ? -12.401 18.806 7.732 1.00 39.97 85 SER A O 1
ATOM 691 N N . ARG A 1 86 ? -14.448 19.484 8.344 1.00 40.75 86 ARG A N 1
ATOM 692 C CA . ARG A 1 86 ? -14.531 20.588 7.388 1.00 40.75 86 ARG A CA 1
ATOM 693 C C . ARG A 1 86 ? -14.217 21.876 8.131 1.00 40.75 86 ARG A C 1
ATOM 695 O O . ARG A 1 86 ? -14.883 22.217 9.105 1.00 40.75 86 ARG A O 1
ATOM 702 N N . ALA A 1 87 ? -13.152 22.526 7.672 1.00 36.28 87 ALA A N 1
ATOM 703 C CA . ALA A 1 87 ? -12.669 23.815 8.129 1.00 36.28 87 ALA A CA 1
ATOM 704 C C . ALA A 1 87 ? -13.809 24.843 8.206 1.00 36.28 87 ALA A C 1
ATOM 706 O O . ALA A 1 87 ? -14.634 24.951 7.297 1.00 36.28 87 ALA A O 1
ATOM 707 N N . GLY A 1 88 ? -13.851 25.566 9.324 1.00 34.56 88 GLY A N 1
ATOM 708 C CA . GLY A 1 88 ? -14.829 26.609 9.588 1.00 34.56 88 GLY A CA 1
ATOM 709 C C . GLY A 1 88 ? -14.557 27.859 8.758 1.00 34.56 88 GLY A C 1
ATOM 710 O O . GLY A 1 88 ? -13.446 28.384 8.755 1.00 34.56 88 GLY A O 1
ATOM 711 N N . ALA A 1 89 ? -15.605 28.345 8.098 1.00 37.47 89 ALA A N 1
ATOM 712 C CA . ALA A 1 89 ? -15.713 29.721 7.645 1.00 37.47 89 ALA A CA 1
ATOM 713 C C . ALA A 1 89 ? -16.348 30.571 8.760 1.00 37.47 89 ALA A C 1
ATOM 715 O O . ALA A 1 89 ? -17.234 30.118 9.486 1.00 37.47 89 ALA A O 1
ATOM 716 N N . ALA A 1 90 ? -15.837 31.789 8.906 1.00 40.12 90 ALA A N 1
ATOM 717 C CA . ALA A 1 90 ? -16.163 32.763 9.938 1.00 40.12 90 ALA A CA 1
ATOM 718 C C . ALA A 1 90 ? -17.595 33.324 9.850 1.00 40.12 90 ALA A C 1
ATOM 720 O O . ALA A 1 90 ? -18.114 33.494 8.753 1.00 40.12 90 ALA A O 1
ATOM 721 N N . SER A 1 91 ? -18.147 33.768 10.988 1.00 36.44 91 SER A N 1
ATOM 722 C CA . SER A 1 91 ? -18.713 35.123 11.119 1.00 36.44 91 SER A CA 1
ATOM 723 C C . SER A 1 91 ? -19.091 35.464 12.567 1.00 36.44 91 SER A C 1
ATOM 725 O O . SER A 1 91 ? -19.482 34.605 13.351 1.00 36.44 91 SER A O 1
ATOM 727 N N . ALA A 1 92 ? -18.946 36.750 12.870 1.00 36.91 92 ALA A N 1
ATOM 728 C CA . ALA A 1 92 ? -19.067 37.450 14.142 1.00 36.91 92 ALA A CA 1
ATOM 729 C C . ALA A 1 92 ? -20.450 37.417 14.826 1.00 36.91 92 ALA A C 1
ATOM 731 O O . ALA A 1 92 ? -21.464 37.168 14.183 1.00 36.91 92 ALA A O 1
ATOM 732 N N . GLY A 1 93 ? -20.487 37.837 16.102 1.00 31.70 93 GLY A N 1
ATOM 733 C CA . GLY A 1 93 ? -21.672 38.501 16.663 1.00 31.70 93 GLY A CA 1
ATOM 734 C C . GLY A 1 93 ? -21.981 38.272 18.149 1.00 31.70 93 GLY A C 1
ATOM 735 O O . GLY A 1 93 ? -22.662 37.323 18.495 1.00 31.70 93 GLY A O 1
ATOM 736 N N . ALA A 1 94 ? -21.570 39.230 18.987 1.00 33.03 94 ALA A N 1
ATOM 737 C CA . ALA A 1 94 ? -22.386 39.866 20.036 1.00 33.03 94 ALA A CA 1
ATOM 738 C C . ALA A 1 94 ? -22.972 39.062 21.239 1.00 33.03 94 ALA A C 1
ATOM 740 O O . ALA A 1 94 ? -24.005 38.417 21.163 1.00 33.03 94 ALA A O 1
ATOM 741 N N . THR A 1 95 ? -22.377 39.318 22.415 1.00 36.00 95 THR A N 1
ATOM 742 C CA . THR A 1 95 ? -22.986 39.824 23.676 1.00 36.00 95 THR A CA 1
ATOM 743 C C . THR A 1 95 ? -24.210 39.176 24.374 1.00 36.00 95 THR A C 1
ATOM 745 O O . THR A 1 95 ? -25.293 39.087 23.814 1.00 36.00 95 THR A O 1
ATOM 748 N N . ARG A 1 96 ? -24.046 39.078 25.716 1.00 38.34 96 ARG A N 1
ATOM 749 C CA . ARG A 1 96 ? -25.005 39.202 26.858 1.00 38.34 96 ARG A CA 1
ATOM 750 C C . ARG A 1 96 ? -25.615 37.930 27.493 1.00 38.34 96 ARG A C 1
ATOM 752 O O . ARG A 1 96 ? -26.603 37.382 27.040 1.00 38.34 96 ARG A O 1
ATOM 759 N N . ARG A 1 97 ? -25.054 37.609 28.672 1.00 38.12 97 ARG A N 1
ATOM 760 C CA . ARG A 1 97 ? -25.673 37.592 30.023 1.00 38.12 97 ARG A CA 1
ATOM 761 C C . ARG A 1 97 ? -27.074 36.964 30.177 1.00 38.12 97 ARG A C 1
ATOM 763 O O . ARG A 1 97 ? -28.071 37.561 29.795 1.00 38.12 97 ARG A O 1
ATOM 770 N N . GLY A 1 98 ? -27.138 35.878 30.947 1.00 32.44 98 GLY A N 1
ATOM 771 C CA . GLY A 1 98 ? -28.360 35.376 31.579 1.00 32.44 98 GLY A CA 1
ATOM 772 C C . GLY A 1 98 ? -28.007 34.443 32.736 1.00 32.44 98 GLY A C 1
ATOM 773 O O . GLY A 1 98 ? -27.486 33.357 32.518 1.00 32.44 98 GLY A O 1
ATOM 774 N N . ALA A 1 99 ? -28.230 34.906 33.963 1.00 38.44 99 ALA A N 1
ATOM 775 C CA . ALA A 1 99 ? -28.116 34.121 35.185 1.00 38.44 99 ALA A CA 1
ATOM 776 C C . ALA A 1 99 ? -29.491 33.545 35.544 1.00 38.44 99 ALA A C 1
ATOM 778 O O . ALA A 1 99 ? -30.489 34.249 35.413 1.00 38.44 99 ALA A O 1
ATOM 779 N N . THR A 1 100 ? -29.542 32.316 36.056 1.00 37.34 100 THR A N 1
ATOM 780 C CA . THR A 1 100 ? -30.378 31.942 37.213 1.00 37.34 100 THR A CA 1
ATOM 781 C C . THR A 1 100 ? -29.979 30.551 37.733 1.00 37.34 100 THR A C 1
ATOM 783 O O . THR A 1 100 ? -29.517 29.722 36.949 1.00 37.34 100 THR A O 1
ATOM 786 N N . PRO A 1 101 ? -30.084 30.307 39.053 1.00 57.16 101 PRO A N 1
ATOM 787 C CA . PRO A 1 101 ? -29.518 29.142 39.727 1.00 57.16 101 PRO A CA 1
ATOM 788 C C . PRO A 1 101 ? -30.572 28.058 39.988 1.00 57.16 101 PRO A C 1
ATOM 790 O O . PRO A 1 101 ? -31.759 28.350 40.076 1.00 57.16 101 PRO A O 1
ATOM 793 N N . THR A 1 102 ? -30.142 26.813 40.182 1.00 36.75 102 THR A N 1
ATOM 794 C CA . THR A 1 102 ? -30.788 25.810 41.055 1.00 36.75 102 THR A CA 1
ATOM 795 C C . THR A 1 102 ? -29.861 24.603 41.179 1.00 36.75 102 THR A C 1
ATOM 797 O O . THR A 1 102 ? -29.090 24.291 40.275 1.00 36.75 102 THR A O 1
ATOM 800 N N . GLY A 1 103 ? -29.835 24.023 42.374 1.00 35.50 103 GLY A N 1
ATOM 801 C CA . GLY A 1 103 ? -28.732 23.206 42.851 1.00 35.50 103 GLY A CA 1
ATOM 802 C C . GLY A 1 103 ? -28.928 21.697 42.764 1.00 35.50 103 GLY A C 1
ATOM 803 O O . GLY A 1 103 ? -29.917 21.187 42.250 1.00 35.50 103 GLY A O 1
ATOM 804 N N . ALA A 1 104 ? -27.963 21.051 43.418 1.00 36.97 104 ALA A N 1
ATOM 805 C CA . ALA A 1 104 ? -27.891 19.668 43.868 1.00 36.97 104 ALA A CA 1
ATOM 806 C C . ALA A 1 104 ? -27.243 18.633 42.923 1.00 36.97 104 ALA A C 1
ATOM 808 O O . ALA A 1 104 ? -27.698 18.330 41.827 1.00 36.97 104 ALA A O 1
ATOM 809 N N . VAL A 1 105 ? -26.223 18.001 43.521 1.00 37.47 105 VAL A N 1
ATOM 810 C CA . VAL A 1 105 ? -25.604 16.697 43.244 1.00 37.47 105 VAL A CA 1
ATOM 811 C C . VAL A 1 105 ? -24.376 16.710 42.329 1.00 37.47 105 VAL A C 1
ATOM 813 O O . VAL A 1 105 ? -24.386 16.315 41.165 1.00 37.47 105 VAL A O 1
ATOM 816 N N . ALA A 1 106 ? -23.254 17.091 42.945 1.00 40.78 106 ALA A N 1
ATOM 817 C CA . ALA A 1 106 ? -21.908 16.794 42.483 1.00 40.78 106 ALA A CA 1
ATOM 818 C C . ALA A 1 106 ? -21.679 15.271 42.472 1.00 40.78 106 ALA A C 1
ATOM 820 O O . ALA A 1 106 ? -21.348 14.663 43.487 1.00 40.78 106 ALA A O 1
ATOM 821 N N . ARG A 1 107 ? -21.835 14.640 41.305 1.00 43.56 107 ARG A N 1
ATOM 822 C CA . ARG A 1 107 ? -21.103 13.405 40.999 1.00 43.56 107 ARG A CA 1
ATOM 823 C C . ARG A 1 107 ? -19.656 13.793 40.688 1.00 43.56 107 ARG A C 1
ATOM 825 O O . ARG A 1 107 ? -19.467 14.694 39.866 1.00 43.56 107 ARG A O 1
ATOM 832 N N . PRO A 1 108 ? -18.636 13.134 41.267 1.00 41.41 108 PRO A N 1
ATOM 833 C CA . PRO A 1 108 ? -17.269 13.348 40.826 1.00 41.41 108 PRO A CA 1
ATOM 834 C C . PRO A 1 108 ? -17.203 12.950 39.352 1.00 41.41 108 PRO A C 1
ATOM 836 O O . PRO A 1 108 ? -17.432 11.791 38.998 1.00 41.41 108 PRO A O 1
ATOM 839 N N . ARG A 1 109 ? -16.927 13.921 38.475 1.00 42.34 109 ARG A N 1
ATOM 840 C CA . ARG A 1 109 ? -16.376 13.617 37.158 1.00 42.34 109 ARG A CA 1
ATOM 841 C C . ARG A 1 109 ? -15.112 12.822 37.440 1.00 42.34 109 ARG A C 1
ATOM 843 O O . ARG A 1 109 ? -14.178 13.358 38.029 1.00 42.34 109 ARG A O 1
ATOM 850 N N . VAL A 1 110 ? -15.114 11.550 37.056 1.00 40.94 110 VAL A N 1
ATOM 851 C CA . VAL A 1 110 ? -13.886 10.789 36.873 1.00 40.94 110 VAL A CA 1
ATOM 852 C C . VAL A 1 110 ? -13.047 11.586 35.883 1.00 40.94 110 VAL A C 1
ATOM 854 O O . VAL A 1 110 ? -13.296 11.590 34.678 1.00 40.94 110 VAL A O 1
ATOM 857 N N . ALA A 1 111 ? -12.129 12.383 36.429 1.00 44.47 111 ALA A N 1
ATOM 858 C CA . ALA A 1 111 ? -11.034 12.944 35.678 1.00 44.47 111 ALA A CA 1
ATOM 859 C C . ALA A 1 111 ? -10.391 11.766 34.955 1.00 44.47 111 ALA A C 1
ATOM 861 O O . ALA A 1 111 ? -10.149 10.722 35.565 1.00 44.47 111 ALA A O 1
ATOM 862 N N . ALA A 1 112 ? -10.219 11.919 33.646 1.00 51.03 112 ALA A N 1
ATOM 863 C CA . ALA A 1 112 ? -9.505 10.977 32.818 1.00 51.03 112 ALA A CA 1
ATOM 864 C C . ALA A 1 112 ? -8.168 10.671 33.500 1.00 51.03 112 ALA A C 1
ATOM 866 O O . ALA A 1 112 ? -7.255 11.496 33.506 1.00 51.03 112 ALA A O 1
ATOM 867 N N . ALA A 1 113 ? -8.090 9.504 34.134 1.00 46.53 113 ALA A N 1
ATOM 868 C CA . ALA A 1 113 ? -6.848 8.960 34.626 1.00 46.53 113 ALA A CA 1
ATOM 869 C C . ALA A 1 113 ? -6.060 8.531 33.388 1.00 46.53 113 ALA A C 1
ATOM 871 O O . ALA A 1 113 ? -6.134 7.386 32.945 1.00 46.53 113 ALA A O 1
ATOM 872 N N . SER A 1 114 ? -5.349 9.487 32.792 1.00 59.12 114 SER A N 1
ATOM 873 C CA . SER A 1 114 ? -4.190 9.208 31.956 1.00 59.12 114 SER A CA 1
ATOM 874 C C . SER A 1 114 ? -3.192 8.485 32.854 1.00 59.12 114 SER A C 1
ATOM 876 O O . SER A 1 114 ? -2.464 9.110 33.620 1.00 59.12 114 SER A O 1
ATOM 878 N N . GLY A 1 115 ? -3.257 7.153 32.863 1.00 58.28 115 GLY A N 1
ATOM 879 C CA . GLY A 1 115 ? -2.340 6.335 33.646 1.00 58.28 115 GLY A CA 1
ATOM 880 C C . GLY A 1 115 ? -0.888 6.592 33.218 1.00 58.28 115 GLY A C 1
ATOM 881 O O . GLY A 1 115 ? -0.661 6.972 32.068 1.00 58.28 115 GLY A O 1
ATOM 882 N N . PRO A 1 116 ? 0.100 6.342 34.095 1.00 62.72 116 PRO A N 1
ATOM 883 C CA . PRO A 1 116 ? 1.527 6.597 33.834 1.00 62.72 116 PRO A CA 1
ATOM 884 C C . PRO A 1 116 ? 2.065 5.920 32.558 1.00 62.72 116 PRO A C 1
ATOM 886 O O . PRO A 1 116 ? 3.047 6.366 31.971 1.00 62.72 116 PRO A O 1
ATOM 889 N N . ASN A 1 117 ? 1.376 4.885 32.074 1.00 71.62 117 ASN A N 1
ATOM 890 C CA . ASN A 1 117 ? 1.700 4.206 30.822 1.00 71.62 117 ASN A CA 1
ATOM 891 C C . ASN A 1 117 ? 1.392 5.060 29.579 1.00 71.62 117 ASN A C 1
ATOM 893 O O . ASN A 1 117 ? 2.073 4.930 28.571 1.00 71.62 117 ASN A O 1
ATOM 897 N N . VAL A 1 118 ? 0.391 5.946 29.628 1.00 78.94 118 VAL A N 1
ATOM 898 C CA . VAL A 1 118 ? 0.005 6.789 28.481 1.00 78.94 118 VAL A CA 1
ATOM 899 C C . VAL A 1 118 ? 1.050 7.874 28.229 1.00 78.94 118 VAL A C 1
ATOM 901 O O . VAL A 1 118 ? 1.392 8.123 27.077 1.00 78.94 118 VAL A O 1
ATOM 904 N N . SER A 1 119 ? 1.605 8.471 29.287 1.00 82.81 119 SER A N 1
ATOM 905 C CA . SER A 1 119 ? 2.662 9.480 29.164 1.00 82.81 119 SER A CA 1
ATOM 906 C C . SER A 1 119 ? 3.986 8.881 28.691 1.00 82.81 119 SER A C 1
ATOM 908 O O . SER A 1 119 ? 4.643 9.469 27.839 1.00 82.81 119 SER A O 1
ATOM 910 N N . ALA A 1 120 ? 4.351 7.691 29.183 1.00 84.25 120 ALA A N 1
ATOM 911 C CA . ALA A 1 120 ? 5.554 6.989 28.733 1.00 84.25 120 ALA A CA 1
ATOM 912 C C . ALA A 1 120 ? 5.462 6.604 27.244 1.00 84.25 120 ALA A C 1
ATOM 914 O O . ALA A 1 120 ? 6.391 6.844 26.481 1.00 84.25 120 ALA A O 1
ATOM 915 N N . LEU A 1 121 ? 4.305 6.093 26.806 1.00 82.88 121 LEU A N 1
ATOM 916 C CA . LEU A 1 121 ? 4.060 5.776 25.395 1.00 82.88 121 LEU A CA 1
ATOM 917 C C . LEU A 1 121 ? 4.047 7.028 24.503 1.00 82.88 121 LEU A C 1
ATOM 919 O O . LEU A 1 121 ? 4.511 6.979 23.369 1.00 82.88 121 LEU A O 1
ATOM 923 N N . GLN A 1 122 ? 3.541 8.161 24.995 1.00 86.50 122 GLN A N 1
ATOM 924 C CA . GLN A 1 122 ? 3.575 9.430 24.257 1.00 86.50 122 GLN A CA 1
ATOM 925 C C . GLN A 1 122 ? 4.999 9.963 24.075 1.00 86.50 122 GLN A C 1
ATOM 927 O O . GLN A 1 122 ? 5.302 10.524 23.023 1.00 86.50 122 GLN A O 1
ATOM 932 N N . GLN A 1 123 ? 5.864 9.771 25.071 1.00 90.12 123 GLN A N 1
ATOM 933 C CA . GLN A 1 123 ? 7.269 10.157 24.992 1.00 90.12 123 GLN A CA 1
ATOM 934 C C . GLN A 1 123 ? 8.034 9.278 23.993 1.00 90.12 123 GLN A C 1
ATOM 936 O O . GLN A 1 123 ? 8.755 9.811 23.157 1.00 90.12 123 GLN A O 1
ATOM 941 N N . GLU A 1 124 ? 7.785 7.966 23.994 1.00 87.44 124 GLU A N 1
ATOM 942 C CA . GLU A 1 124 ? 8.353 7.033 23.011 1.00 87.44 124 GLU A CA 1
ATOM 943 C C . GLU A 1 124 ? 7.943 7.399 21.573 1.00 87.44 124 GLU A C 1
ATOM 945 O O . GLU A 1 124 ? 8.781 7.470 20.677 1.00 87.44 124 GLU A O 1
ATOM 950 N N . ILE A 1 125 ? 6.664 7.735 21.355 1.00 89.00 125 ILE A N 1
ATOM 951 C CA . ILE A 1 125 ? 6.169 8.205 20.050 1.00 89.00 125 ILE A CA 1
ATOM 952 C C . ILE A 1 125 ? 6.873 9.499 19.618 1.00 89.00 125 ILE A C 1
ATOM 954 O O . ILE A 1 125 ? 7.139 9.681 18.431 1.00 89.00 125 ILE A O 1
ATOM 958 N N . ALA A 1 126 ? 7.154 10.417 20.545 1.00 91.31 126 ALA A N 1
ATOM 959 C CA . ALA A 1 126 ? 7.858 11.657 20.226 1.00 91.31 126 ALA A CA 1
ATOM 960 C C . ALA A 1 126 ? 9.312 11.385 19.808 1.00 91.31 126 ALA A C 1
ATOM 962 O O . ALA A 1 126 ? 9.746 11.875 18.767 1.00 91.31 126 ALA A O 1
ATOM 963 N N . THR A 1 127 ? 10.025 10.539 20.552 1.00 92.69 127 THR A N 1
ATOM 964 C CA . THR A 1 127 ? 11.406 10.149 20.238 1.00 92.69 127 THR A CA 1
ATOM 965 C C . THR A 1 127 ? 11.506 9.417 18.899 1.00 92.69 127 THR A C 1
ATOM 967 O O . THR A 1 127 ? 12.377 9.730 18.089 1.00 92.69 127 THR A O 1
ATOM 970 N N . GLN A 1 128 ? 10.585 8.493 18.613 1.00 88.50 128 GLN A N 1
ATOM 971 C CA . GLN A 1 128 ? 10.555 7.783 17.330 1.00 88.50 128 GLN A CA 1
ATOM 972 C C . GLN A 1 128 ? 10.269 8.724 16.156 1.00 88.50 128 GLN A C 1
ATOM 974 O O . GLN A 1 128 ? 10.884 8.588 15.102 1.00 88.50 128 GLN A O 1
ATOM 979 N N . LYS A 1 129 ? 9.398 9.723 16.335 1.00 92.38 129 LYS A N 1
ATOM 980 C CA . LYS A 1 129 ? 9.131 10.734 15.300 1.00 92.38 129 LYS A CA 1
ATOM 981 C C . LYS A 1 129 ? 10.346 11.602 14.993 1.00 92.38 129 LYS A C 1
ATOM 983 O O . LYS A 1 129 ? 10.595 11.893 13.827 1.00 92.38 129 LYS A O 1
ATOM 988 N N . GLU A 1 130 ? 11.099 12.009 16.011 1.00 92.75 130 GLU A N 1
ATOM 989 C CA . GLU A 1 130 ? 12.347 12.752 15.805 1.00 92.75 130 GLU A CA 1
ATOM 990 C C . GLU A 1 130 ? 13.398 11.895 15.087 1.00 92.75 130 GLU A C 1
ATOM 992 O O . GLU A 1 130 ? 14.052 12.382 14.164 1.00 92.75 130 GLU A O 1
ATOM 997 N N . ALA A 1 131 ? 13.509 10.611 15.445 1.00 91.94 131 ALA A N 1
ATOM 998 C CA . ALA A 1 131 ? 14.406 9.672 14.777 1.00 91.94 131 ALA A CA 1
ATOM 999 C C . ALA A 1 131 ? 14.029 9.454 13.301 1.00 91.94 131 ALA A C 1
ATOM 1001 O O . ALA A 1 131 ? 14.899 9.544 12.437 1.00 91.94 131 ALA A O 1
ATOM 1002 N N . ILE A 1 132 ? 12.741 9.246 12.997 1.00 93.31 132 ILE A N 1
ATOM 1003 C CA . ILE A 1 132 ? 12.239 9.128 11.617 1.00 93.31 132 ILE A CA 1
ATOM 1004 C C . ILE A 1 132 ? 12.563 10.399 10.828 1.00 93.31 132 ILE A C 1
ATOM 1006 O O . ILE A 1 132 ? 13.144 10.312 9.753 1.00 93.31 132 ILE A O 1
ATOM 1010 N N . GLY A 1 133 ? 12.294 11.582 11.388 1.00 92.00 133 GLY A N 1
ATOM 1011 C CA . GLY A 1 133 ? 12.613 12.846 10.720 1.00 92.00 133 GLY A CA 1
ATOM 1012 C C . GLY A 1 133 ? 14.116 13.068 10.488 1.00 92.00 133 GLY A C 1
ATOM 1013 O O . GLY A 1 133 ? 14.498 13.800 9.574 1.00 92.00 133 GLY A O 1
ATOM 1014 N N . GLY A 1 134 ? 14.986 12.458 11.298 1.00 91.56 134 GLY A N 1
ATOM 1015 C CA . GLY A 1 134 ? 16.428 12.406 11.046 1.00 91.56 134 GLY A CA 1
ATOM 1016 C C . GLY A 1 134 ? 16.775 11.494 9.867 1.00 91.56 134 GLY A C 1
ATOM 1017 O O . GLY A 1 134 ? 17.459 11.924 8.939 1.00 91.56 134 GLY A O 1
ATOM 1018 N N . LEU A 1 135 ? 16.240 10.271 9.871 1.00 91.00 135 LEU A N 1
ATOM 1019 C CA . LEU A 1 135 ? 16.461 9.276 8.818 1.00 91.00 135 LEU A CA 1
ATOM 1020 C C . LEU A 1 135 ? 15.913 9.721 7.456 1.00 91.00 135 LEU A C 1
ATOM 1022 O O . LEU A 1 135 ? 16.539 9.464 6.433 1.00 91.00 135 LEU A O 1
ATOM 1026 N N . GLU A 1 136 ? 14.787 10.433 7.423 1.00 93.00 136 GLU A N 1
ATOM 1027 C CA . GLU A 1 136 ? 14.234 11.003 6.190 1.00 93.00 136 GLU A CA 1
ATOM 1028 C C . GLU A 1 136 ? 15.175 12.042 5.569 1.00 93.00 136 GLU A C 1
ATOM 1030 O O . GLU A 1 136 ? 15.389 12.030 4.359 1.00 93.00 136 GLU A O 1
ATOM 1035 N N . LYS A 1 137 ? 15.815 12.888 6.387 1.00 94.00 137 LYS A N 1
ATOM 1036 C CA . LYS A 1 137 ? 16.810 13.855 5.897 1.00 94.00 137 LYS A CA 1
ATOM 1037 C C . LYS A 1 137 ? 18.046 13.162 5.339 1.00 94.00 137 LYS A C 1
ATOM 1039 O O . LYS A 1 137 ? 18.571 13.599 4.319 1.00 94.00 137 LYS A O 1
ATOM 1044 N N . GLU A 1 138 ? 18.516 12.103 5.995 1.00 94.56 138 GLU A N 1
ATOM 1045 C CA . GLU A 1 138 ? 19.648 11.311 5.505 1.00 94.56 138 GLU A CA 1
ATOM 1046 C C . GLU A 1 138 ? 19.291 10.589 4.200 1.00 94.56 138 GLU A C 1
ATOM 1048 O O . GLU A 1 138 ? 20.048 10.670 3.232 1.00 94.56 138 GLU A O 1
ATOM 1053 N N . ARG A 1 139 ? 18.105 9.971 4.122 1.00 94.88 139 ARG A N 1
ATOM 1054 C CA . ARG A 1 139 ? 17.568 9.368 2.892 1.00 94.88 139 ARG A CA 1
ATOM 1055 C C . ARG A 1 139 ? 17.557 10.377 1.746 1.00 94.88 139 ARG A C 1
ATOM 1057 O O . ARG A 1 139 ? 18.076 10.080 0.671 1.00 94.88 139 ARG A O 1
ATOM 1064 N N . ASP A 1 140 ? 16.999 11.561 1.978 1.00 91.94 140 ASP A N 1
ATOM 1065 C CA . ASP A 1 140 ? 16.870 12.597 0.952 1.00 91.94 140 ASP A CA 1
ATOM 1066 C C . ASP A 1 140 ? 18.240 13.158 0.544 1.00 91.94 140 ASP A C 1
ATOM 1068 O O . ASP A 1 140 ? 18.484 13.415 -0.635 1.00 91.94 140 ASP A O 1
ATOM 1072 N N . PHE A 1 141 ? 19.174 13.278 1.492 1.00 96.88 141 PHE A N 1
ATOM 1073 C CA . PHE A 1 141 ? 20.550 13.692 1.226 1.00 96.88 141 PHE A CA 1
ATOM 1074 C C . PHE A 1 141 ? 21.295 12.701 0.322 1.00 96.88 141 PHE A C 1
ATOM 1076 O O . PHE A 1 141 ? 21.964 13.119 -0.626 1.00 96.88 141 PHE A O 1
ATOM 1083 N N . TYR A 1 142 ? 21.180 11.396 0.583 1.00 96.19 142 TYR A N 1
ATOM 1084 C CA . TYR A 1 142 ? 21.797 10.375 -0.267 1.00 96.19 142 TYR A CA 1
ATOM 1085 C C . TYR A 1 142 ? 21.104 10.269 -1.627 1.00 96.19 142 TYR A C 1
ATOM 1087 O O . TYR A 1 142 ? 21.788 10.161 -2.644 1.00 96.19 142 TYR A O 1
ATOM 1095 N N . PHE A 1 143 ? 19.774 10.380 -1.672 1.00 94.62 143 PHE A N 1
ATOM 1096 C CA . PHE A 1 143 ? 19.024 10.394 -2.926 1.00 94.62 143 PHE A CA 1
ATOM 1097 C C . PHE A 1 143 ? 19.432 11.567 -3.825 1.00 94.62 143 PHE A C 1
ATOM 1099 O O . PHE A 1 143 ? 19.720 11.361 -5.003 1.00 94.62 143 PHE A O 1
ATOM 1106 N N . ALA A 1 144 ? 19.539 12.779 -3.270 1.00 95.06 144 ALA A N 1
ATOM 1107 C CA . ALA A 1 144 ? 19.981 13.954 -4.017 1.00 95.06 144 ALA A CA 1
ATOM 1108 C C . ALA A 1 144 ? 21.372 13.746 -4.638 1.00 95.06 144 ALA A C 1
ATOM 1110 O O . ALA A 1 144 ? 21.562 14.016 -5.820 1.00 95.06 144 ALA A O 1
ATOM 1111 N N . LYS A 1 145 ? 22.324 13.167 -3.890 1.00 96.44 145 LYS A N 1
ATOM 1112 C CA . LYS A 1 145 ? 23.662 12.853 -4.422 1.00 96.44 145 LYS A CA 1
ATOM 1113 C C . LYS A 1 145 ? 23.629 11.845 -5.566 1.00 96.44 145 LYS A C 1
ATOM 1115 O O . LYS A 1 145 ? 24.339 12.031 -6.550 1.00 96.44 145 LYS A O 1
ATOM 1120 N N . LEU A 1 146 ? 22.839 10.779 -5.440 1.00 95.06 146 LEU A N 1
ATOM 1121 C CA . LEU A 1 146 ? 22.705 9.775 -6.500 1.00 95.06 146 LEU A CA 1
ATOM 1122 C C . LEU A 1 146 ? 22.057 10.381 -7.753 1.00 95.06 146 LEU A C 1
ATOM 1124 O O . LEU A 1 146 ? 22.498 10.095 -8.864 1.00 95.06 146 LEU A O 1
ATOM 1128 N N . ARG A 1 147 ? 21.083 11.282 -7.575 1.00 94.62 147 ARG A N 1
ATOM 1129 C CA . ARG A 1 147 ? 20.446 12.018 -8.672 1.00 94.62 147 ARG A CA 1
ATOM 1130 C C . ARG A 1 147 ? 21.410 12.976 -9.376 1.00 94.62 147 ARG A C 1
ATOM 1132 O O . ARG A 1 147 ? 21.411 13.034 -10.603 1.00 94.62 147 ARG A O 1
ATOM 1139 N N . ASP A 1 148 ? 22.244 13.690 -8.623 1.00 96.75 148 ASP A N 1
ATOM 1140 C CA . ASP A 1 148 ? 23.275 14.566 -9.189 1.00 96.75 148 ASP A CA 1
ATOM 1141 C C . ASP A 1 148 ? 24.285 13.763 -10.027 1.00 96.75 148 ASP A C 1
ATOM 1143 O O . ASP A 1 148 ? 24.645 14.173 -11.130 1.00 96.75 148 ASP A O 1
ATOM 1147 N N . ILE A 1 149 ? 24.704 12.587 -9.542 1.00 93.94 149 ILE A N 1
ATOM 1148 C CA . ILE A 1 149 ? 25.595 11.678 -10.283 1.00 93.94 149 ILE A CA 1
ATOM 1149 C C . ILE A 1 149 ? 24.928 11.194 -11.577 1.00 93.94 149 ILE A C 1
ATOM 1151 O O . ILE A 1 149 ? 25.560 11.204 -12.631 1.00 93.94 149 ILE A O 1
ATOM 1155 N N . GLU A 1 150 ? 23.657 10.800 -11.525 1.00 92.81 150 GLU A N 1
ATOM 1156 C CA . GLU A 1 150 ? 22.906 10.365 -12.706 1.00 92.81 150 GLU A CA 1
ATOM 1157 C C . GLU A 1 150 ? 22.806 11.477 -13.764 1.00 92.81 150 GLU A C 1
ATOM 1159 O O . GLU A 1 150 ? 23.025 11.221 -14.949 1.00 92.81 150 GLU A O 1
ATOM 1164 N N . LEU A 1 151 ? 22.537 12.719 -13.345 1.00 92.94 151 LEU A N 1
ATOM 1165 C CA . LEU A 1 151 ? 22.524 13.882 -14.239 1.00 92.94 151 LEU A CA 1
ATOM 1166 C C . LEU A 1 151 ? 23.889 14.125 -14.889 1.00 92.94 151 LEU A C 1
ATOM 1168 O O . LEU A 1 151 ? 23.956 14.390 -16.090 1.00 92.94 151 LEU A O 1
ATOM 1172 N N . LEU A 1 152 ? 24.976 14.012 -14.122 1.00 93.94 152 LEU A N 1
ATOM 1173 C CA . LEU A 1 152 ? 26.332 14.156 -14.655 1.00 93.94 152 LEU A CA 1
ATOM 1174 C C . LEU A 1 152 ? 26.650 13.080 -15.698 1.00 93.94 152 LEU A C 1
ATOM 1176 O O . LEU A 1 152 ? 27.244 13.391 -16.728 1.00 93.94 152 LEU A O 1
ATOM 1180 N N . LEU A 1 153 ? 26.220 11.836 -15.474 1.00 91.06 153 LEU A N 1
ATOM 1181 C CA . LEU A 1 153 ? 26.399 10.756 -16.447 1.00 91.06 153 LEU A CA 1
ATOM 1182 C C . LEU A 1 153 ? 25.577 10.978 -17.716 1.00 91.06 153 LEU A C 1
ATOM 1184 O O . LEU A 1 153 ? 26.104 10.798 -18.809 1.00 91.06 153 LEU A O 1
ATOM 1188 N N . GLN A 1 154 ? 24.318 11.406 -17.593 1.00 91.62 154 GLN A N 1
ATOM 1189 C CA . GLN A 1 154 ? 23.479 11.740 -18.749 1.00 91.62 154 GLN A CA 1
ATOM 1190 C C . GLN A 1 154 ? 24.114 12.855 -19.589 1.00 91.62 154 GLN A C 1
ATOM 1192 O O . GLN A 1 154 ? 24.214 12.720 -20.805 1.00 91.62 154 GLN A O 1
ATOM 1197 N N . SER A 1 155 ? 24.620 13.911 -18.942 1.00 92.25 155 SER A N 1
ATOM 1198 C CA . SER A 1 155 ? 25.315 15.003 -19.630 1.00 92.25 155 SER A CA 1
ATOM 1199 C C . SER A 1 155 ? 26.610 14.546 -20.310 1.00 92.25 155 SER A C 1
ATOM 1201 O O . SER A 1 155 ? 26.926 15.036 -21.393 1.00 92.25 155 SER A O 1
ATOM 1203 N N . ALA A 1 156 ? 27.355 13.616 -19.705 1.00 89.00 156 ALA A N 1
ATOM 1204 C CA . ALA A 1 156 ? 28.565 13.058 -20.304 1.00 89.00 156 ALA A CA 1
ATOM 1205 C C . ALA A 1 156 ? 28.252 12.207 -21.547 1.00 89.00 156 ALA A C 1
ATOM 1207 O O . ALA A 1 156 ? 28.943 12.334 -22.553 1.00 89.00 156 ALA A O 1
ATOM 1208 N N . ILE A 1 157 ? 27.188 11.396 -21.501 1.00 88.69 157 ILE A N 1
ATOM 1209 C CA . ILE A 1 157 ? 26.729 10.582 -22.640 1.00 88.69 157 ILE A CA 1
ATOM 1210 C C . ILE A 1 157 ? 26.190 11.467 -23.773 1.00 88.69 157 ILE A C 1
ATOM 1212 O O . ILE A 1 157 ? 26.430 11.185 -24.942 1.00 88.69 157 ILE A O 1
ATOM 1216 N N . GLU A 1 158 ? 25.479 12.552 -23.454 1.00 90.38 158 GLU A N 1
ATOM 1217 C CA . GLU A 1 158 ? 24.995 13.499 -24.467 1.00 90.38 158 GLU A CA 1
ATOM 1218 C C . GLU A 1 158 ? 26.155 14.202 -25.193 1.00 90.38 158 GLU A C 1
ATOM 1220 O O . GLU A 1 158 ? 26.088 14.417 -26.404 1.00 90.38 158 GLU A O 1
ATOM 1225 N N . ALA A 1 159 ? 27.229 14.532 -24.468 1.00 91.56 159 ALA A N 1
ATOM 1226 C CA . ALA A 1 159 ? 28.423 15.150 -25.038 1.00 91.56 159 ALA A CA 1
ATOM 1227 C C . ALA A 1 159 ? 29.270 14.170 -25.871 1.00 91.56 159 ALA A C 1
ATOM 1229 O O . ALA A 1 159 ? 29.831 14.572 -26.892 1.00 91.56 159 ALA A O 1
ATOM 1230 N N . ASP A 1 160 ? 29.358 12.905 -25.451 1.00 89.88 160 ASP A N 1
ATOM 1231 C CA . ASP A 1 160 ? 30.058 11.840 -26.173 1.00 89.88 160 ASP A CA 1
ATOM 1232 C C . ASP A 1 160 ? 29.241 10.530 -26.173 1.00 89.88 160 ASP A C 1
ATOM 1234 O O . ASP A 1 160 ? 29.339 9.720 -25.243 1.00 89.88 160 ASP A O 1
ATOM 1238 N N . PRO A 1 161 ? 28.450 10.289 -27.237 1.00 85.38 161 PRO A N 1
ATOM 1239 C CA . PRO A 1 161 ? 27.595 9.108 -27.343 1.00 85.38 161 PRO A CA 1
ATOM 1240 C C . PRO A 1 161 ? 28.340 7.767 -27.438 1.00 85.38 161 PRO A C 1
ATOM 1242 O O . PRO A 1 161 ? 27.709 6.716 -27.318 1.00 85.38 161 PRO A O 1
ATOM 1245 N N . GLU A 1 162 ? 29.655 7.755 -27.684 1.00 83.69 162 GLU A N 1
ATOM 1246 C CA . GLU A 1 162 ? 30.432 6.506 -27.714 1.00 83.69 162 GLU A CA 1
ATOM 1247 C C . GLU A 1 162 ? 30.627 5.920 -26.305 1.00 83.69 162 GLU A C 1
ATOM 1249 O O . GLU A 1 162 ? 30.743 4.703 -26.164 1.00 83.69 162 GLU A O 1
ATOM 1254 N N . LEU A 1 163 ? 30.555 6.747 -25.251 1.00 79.12 163 LEU A N 1
ATOM 1255 C CA . LEU A 1 163 ? 30.706 6.318 -23.852 1.00 79.12 163 LEU A CA 1
ATOM 1256 C C . LEU A 1 163 ? 29.632 5.322 -23.386 1.00 79.12 163 LEU A C 1
ATOM 1258 O O . LEU A 1 163 ? 29.847 4.607 -22.410 1.00 79.12 163 LEU A O 1
ATOM 1262 N N . GLU A 1 164 ? 28.479 5.263 -24.058 1.00 78.50 164 GLU A N 1
ATOM 1263 C CA . GLU A 1 164 ? 27.414 4.304 -23.741 1.00 78.50 164 GLU A CA 1
ATOM 1264 C C . GLU A 1 164 ? 27.608 2.943 -24.430 1.00 78.50 164 GLU A C 1
ATOM 1266 O O . GLU A 1 164 ? 27.019 1.951 -24.003 1.00 78.50 164 GLU A O 1
ATOM 1271 N N . LYS A 1 165 ? 28.405 2.863 -25.497 1.00 79.69 165 LYS A N 1
ATOM 1272 C CA . LYS A 1 165 ? 28.500 1.641 -26.310 1.00 79.69 165 LYS A CA 1
ATOM 1273 C C . LYS A 1 165 ? 29.462 0.608 -25.742 1.00 79.69 165 LYS A C 1
ATOM 1275 O O . LYS A 1 165 ? 29.349 -0.564 -26.087 1.00 79.69 165 LYS A O 1
ATOM 1280 N N . ASP A 1 166 ? 30.399 1.046 -24.911 1.00 83.94 166 ASP A N 1
ATOM 1281 C CA . ASP A 1 166 ? 31.428 0.185 -24.344 1.00 83.94 166 ASP A CA 1
ATOM 1282 C C . ASP A 1 166 ? 30.951 -0.361 -22.988 1.00 83.94 166 ASP A C 1
ATOM 1284 O O . ASP A 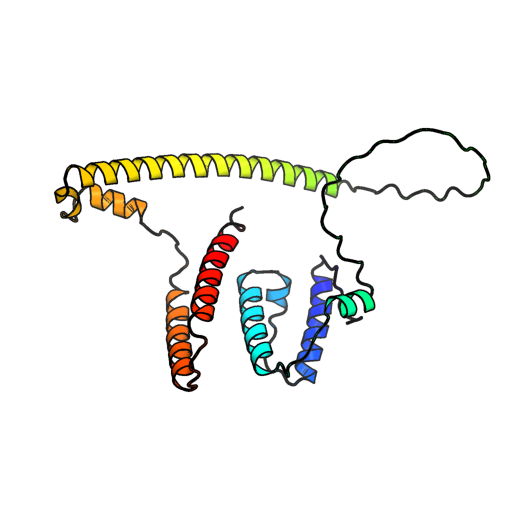1 166 ? 30.841 0.379 -22.003 1.00 83.94 166 ASP A O 1
ATOM 1288 N N . ASP A 1 167 ? 30.620 -1.654 -22.951 1.00 76.19 167 ASP A N 1
ATOM 1289 C CA . ASP A 1 167 ? 30.008 -2.321 -21.790 1.00 76.19 167 ASP A CA 1
ATOM 1290 C C . ASP A 1 167 ? 30.935 -2.357 -20.562 1.00 76.19 167 ASP A C 1
ATOM 1292 O O . ASP A 1 167 ? 30.457 -2.325 -19.428 1.00 76.19 167 ASP A O 1
ATOM 1296 N N . ASP A 1 168 ? 32.254 -2.322 -20.779 1.00 81.75 168 ASP A N 1
ATOM 1297 C CA . ASP A 1 168 ? 33.271 -2.261 -19.721 1.00 81.75 168 ASP A CA 1
ATOM 1298 C C . ASP A 1 168 ? 33.641 -0.818 -19.316 1.00 81.75 168 ASP A C 1
ATOM 1300 O O . ASP A 1 168 ? 34.540 -0.590 -18.499 1.00 81.75 168 ASP A O 1
ATOM 1304 N N . SER A 1 169 ? 32.948 0.192 -19.854 1.00 88.56 169 SER A N 1
ATOM 1305 C CA . SER A 1 169 ? 33.198 1.590 -19.500 1.00 88.56 169 SER A CA 1
ATOM 1306 C C . SER A 1 169 ? 32.874 1.885 -18.033 1.00 88.56 169 SER A C 1
ATOM 1308 O O . SER A 1 169 ? 32.000 1.284 -17.400 1.00 88.56 169 SER A O 1
ATOM 1310 N N . LEU A 1 170 ? 33.551 2.891 -17.474 1.00 87.12 170 LEU A N 1
ATOM 1311 C CA . LEU A 1 170 ? 33.239 3.405 -16.138 1.00 87.12 170 LEU A CA 1
ATOM 1312 C C . LEU A 1 170 ? 31.769 3.860 -16.033 1.00 87.12 170 LEU A C 1
ATOM 1314 O O . LEU A 1 170 ? 31.139 3.665 -14.997 1.00 87.12 170 LEU A O 1
ATOM 1318 N N . VAL A 1 171 ? 31.208 4.417 -17.113 1.00 89.06 171 VAL A N 1
ATOM 1319 C CA . VAL A 1 171 ? 29.807 4.863 -17.189 1.00 89.06 171 VAL A CA 1
ATOM 1320 C C . VAL A 1 171 ? 28.847 3.690 -16.990 1.00 89.06 171 VAL A C 1
ATOM 1322 O O . VAL A 1 171 ? 27.940 3.786 -16.162 1.00 89.06 171 VAL A O 1
ATOM 1325 N N . LYS A 1 172 ? 29.074 2.563 -17.677 1.00 87.69 172 LYS A N 1
ATOM 1326 C CA . LYS A 1 172 ? 28.251 1.353 -17.539 1.00 87.69 172 LYS A CA 1
ATOM 1327 C C . LYS A 1 172 ? 28.344 0.726 -16.157 1.00 87.69 172 LYS A C 1
ATOM 1329 O O . LYS A 1 172 ? 27.316 0.355 -15.596 1.00 87.69 172 LYS A O 1
ATOM 1334 N N . HIS A 1 173 ? 29.532 0.695 -15.557 1.00 89.44 173 HIS A N 1
ATOM 1335 C CA . HIS A 1 173 ? 29.697 0.231 -14.179 1.00 89.44 173 HIS A CA 1
ATOM 1336 C C . HIS A 1 173 ? 28.922 1.097 -13.173 1.00 89.44 173 HIS A C 1
ATOM 1338 O O . HIS A 1 173 ? 28.248 0.558 -12.294 1.00 89.44 173 HIS A O 1
ATOM 1344 N N . ILE A 1 174 ? 28.961 2.430 -13.308 1.00 91.69 174 ILE A N 1
ATOM 1345 C CA . ILE A 1 174 ? 28.212 3.325 -12.412 1.00 91.69 174 ILE A CA 1
ATOM 1346 C C . ILE A 1 174 ? 26.699 3.190 -12.642 1.00 91.69 174 ILE A C 1
ATOM 1348 O O . ILE A 1 174 ? 25.953 3.104 -11.669 1.00 91.69 174 ILE A O 1
ATOM 1352 N N . GLN A 1 175 ? 26.234 3.100 -13.894 1.00 89.38 175 GLN A N 1
ATOM 1353 C CA . GLN A 1 175 ? 24.828 2.796 -14.203 1.00 89.38 175 GLN A CA 1
ATOM 1354 C C . GLN A 1 175 ? 24.395 1.454 -13.598 1.00 89.38 175 GLN A C 1
ATOM 1356 O O . GLN A 1 175 ? 23.305 1.356 -13.043 1.00 89.38 175 GLN A O 1
ATOM 1361 N N . GLY A 1 176 ? 25.262 0.441 -13.648 1.00 90.06 176 GLY A N 1
ATOM 1362 C CA . GLY A 1 176 ? 25.032 -0.859 -13.027 1.00 90.06 176 GLY A CA 1
ATOM 1363 C C . GLY A 1 176 ? 24.795 -0.760 -11.522 1.00 90.06 176 GLY A C 1
ATOM 1364 O O . GLY A 1 176 ? 23.901 -1.427 -11.024 1.00 90.06 176 GLY A O 1
ATOM 1365 N N . ILE A 1 177 ? 25.525 0.107 -10.812 1.00 91.75 177 ILE A N 1
ATOM 1366 C CA . ILE A 1 177 ? 25.307 0.369 -9.379 1.00 91.75 177 ILE A CA 1
ATOM 1367 C C . ILE A 1 177 ? 24.007 1.154 -9.155 1.00 91.75 177 ILE A C 1
ATOM 1369 O O . ILE A 1 177 ? 23.203 0.765 -8.313 1.00 91.75 177 ILE A O 1
ATOM 1373 N N . LEU A 1 178 ? 23.780 2.238 -9.907 1.00 89.56 178 LEU A N 1
ATOM 1374 C CA . LEU A 1 178 ? 22.604 3.108 -9.749 1.00 89.56 178 LEU A CA 1
ATOM 1375 C C . LEU A 1 178 ? 21.282 2.387 -10.035 1.00 89.56 178 LEU A C 1
ATOM 1377 O O . LEU A 1 178 ? 20.269 2.683 -9.405 1.00 89.56 178 LEU A O 1
ATOM 1381 N N . TYR A 1 179 ? 21.303 1.438 -10.969 1.00 89.94 179 TYR A N 1
ATOM 1382 C CA . TYR A 1 179 ? 20.147 0.631 -11.350 1.00 89.94 179 TYR A CA 1
ATOM 1383 C C . TYR A 1 179 ? 20.202 -0.797 -10.789 1.00 89.94 179 TYR A C 1
ATOM 1385 O O . TYR A 1 179 ? 19.327 -1.610 -11.102 1.00 89.94 179 TYR A O 1
ATOM 1393 N N . SER A 1 180 ? 21.200 -1.114 -9.953 1.00 86.44 180 SER A N 1
ATOM 1394 C CA . SER A 1 180 ? 21.256 -2.383 -9.229 1.00 86.44 180 SER A CA 1
ATOM 1395 C C . SER A 1 180 ? 20.043 -2.464 -8.312 1.00 86.44 180 SER A C 1
ATOM 1397 O O . SER A 1 180 ? 19.847 -1.641 -7.418 1.00 86.44 180 SER A O 1
ATOM 1399 N N . THR A 1 181 ? 19.201 -3.465 -8.530 1.00 72.69 181 THR A N 1
ATOM 1400 C CA . THR A 1 181 ? 18.037 -3.714 -7.683 1.00 72.69 181 THR A CA 1
ATOM 1401 C C . THR A 1 181 ? 18.415 -4.718 -6.605 1.00 72.69 181 THR A C 1
ATOM 1403 O O . THR A 1 181 ? 18.118 -5.907 -6.684 1.00 72.69 181 THR A O 1
ATOM 1406 N N . GLU A 1 182 ? 19.051 -4.239 -5.539 1.00 60.69 182 GLU A N 1
ATOM 1407 C CA . GLU A 1 182 ? 19.268 -5.027 -4.321 1.00 60.69 182 GLU A CA 1
ATOM 1408 C C . GLU A 1 182 ? 17.988 -5.082 -3.470 1.00 60.69 182 GLU A C 1
ATOM 1410 O O . GLU A 1 182 ? 17.974 -4.741 -2.289 1.00 60.69 182 GLU A O 1
ATOM 1415 N N . CYS A 1 183 ? 16.875 -5.522 -4.063 1.00 38.84 183 CYS A N 1
ATOM 1416 C CA . CYS A 1 183 ? 15.715 -5.977 -3.301 1.00 38.84 183 CYS A CA 1
ATOM 1417 C C . CYS A 1 183 ? 15.815 -7.496 -3.136 1.00 38.84 183 CYS A C 1
ATOM 1419 O O . CYS A 1 183 ? 15.121 -8.289 -3.772 1.00 38.84 183 CYS A O 1
ATOM 1421 N N . GLY A 1 184 ? 16.736 -7.920 -2.271 1.00 42.06 184 GLY A N 1
ATOM 1422 C CA . GLY A 1 184 ? 16.841 -9.301 -1.813 1.00 42.06 184 GLY A CA 1
ATOM 1423 C C . GLY A 1 184 ? 15.639 -9.704 -0.956 1.00 42.06 184 GLY A C 1
ATOM 1424 O O . GLY A 1 184 ? 15.748 -9.766 0.262 1.00 42.06 184 GLY A O 1
ATOM 1425 N N . SER A 1 185 ? 14.490 -9.954 -1.588 1.00 35.47 185 SER A N 1
ATOM 1426 C CA . SER A 1 185 ? 13.470 -10.944 -1.187 1.00 35.47 185 SER A CA 1
ATOM 1427 C C . SER A 1 185 ? 12.390 -11.124 -2.272 1.00 35.47 185 SER A C 1
ATOM 1429 O O . SER A 1 185 ? 11.209 -11.241 -1.968 1.00 35.47 185 SER A O 1
ATOM 1431 N N . GLU A 1 186 ? 12.774 -11.168 -3.554 1.00 41.00 186 GLU A N 1
ATOM 1432 C CA . GLU A 1 186 ? 11.816 -11.327 -4.668 1.00 41.00 186 GLU A CA 1
ATOM 1433 C C . GLU A 1 186 ? 12.033 -12.564 -5.556 1.00 41.00 186 GLU A C 1
ATOM 1435 O O . GLU A 1 186 ? 11.328 -12.761 -6.546 1.00 41.00 186 GLU A O 1
ATOM 1440 N N . THR A 1 187 ? 12.926 -13.482 -5.180 1.00 43.31 187 THR A N 1
ATOM 1441 C CA . THR A 1 187 ? 13.127 -14.739 -5.925 1.00 43.31 187 THR A CA 1
ATOM 1442 C C . THR A 1 187 ? 12.037 -15.800 -5.707 1.00 43.31 187 THR A C 1
ATOM 1444 O O . THR A 1 187 ? 12.030 -16.797 -6.425 1.00 43.31 187 THR A O 1
ATOM 1447 N N . GLU A 1 188 ? 11.046 -15.569 -4.837 1.00 41.88 188 GLU A N 1
ATOM 1448 C CA . GLU A 1 188 ? 9.830 -16.408 -4.743 1.00 41.88 188 GLU A CA 1
ATOM 1449 C C . GLU A 1 188 ? 8.566 -15.771 -5.359 1.00 41.88 188 GLU A C 1
ATOM 1451 O O . GLU A 1 188 ? 7.590 -16.476 -5.618 1.00 41.88 188 GLU A O 1
ATOM 1456 N N . LEU A 1 189 ? 8.562 -14.472 -5.686 1.00 44.31 189 LEU A N 1
ATOM 1457 C CA . LEU A 1 189 ? 7.362 -13.803 -6.223 1.00 44.31 189 LEU A CA 1
ATOM 1458 C C . LEU A 1 189 ? 7.266 -13.845 -7.761 1.00 44.31 189 LEU A C 1
ATOM 1460 O O . LEU A 1 189 ? 6.165 -13.809 -8.325 1.00 44.31 189 LEU A O 1
ATOM 1464 N N . VAL A 1 190 ? 8.388 -14.020 -8.467 1.00 46.16 190 VAL A N 1
ATOM 1465 C CA . VAL A 1 190 ? 8.402 -14.089 -9.944 1.00 46.16 190 VAL A CA 1
ATOM 1466 C C . VAL A 1 190 ? 7.907 -15.445 -10.476 1.00 46.16 190 VAL A C 1
ATOM 1468 O O . VAL A 1 190 ? 7.336 -15.525 -11.569 1.00 46.16 190 VAL A O 1
ATOM 1471 N N . THR A 1 191 ? 8.032 -16.528 -9.702 1.00 39.50 191 THR A N 1
ATOM 1472 C CA . THR A 1 191 ? 7.429 -17.824 -10.067 1.00 39.50 191 THR A CA 1
ATOM 1473 C C . THR A 1 191 ? 5.912 -17.817 -9.849 1.00 39.50 191 THR A C 1
ATOM 1475 O O . THR A 1 191 ? 5.176 -18.389 -10.657 1.00 39.50 191 THR A O 1
ATOM 1478 N N . PHE A 1 192 ? 5.411 -17.082 -8.851 1.00 41.56 192 PHE A N 1
ATOM 1479 C CA . PHE A 1 192 ? 3.976 -16.997 -8.555 1.00 41.56 192 PHE A CA 1
ATOM 1480 C C . PHE A 1 192 ? 3.192 -16.131 -9.560 1.00 41.56 192 PHE A C 1
ATOM 1482 O O . PHE A 1 192 ? 2.050 -16.444 -9.919 1.00 41.56 192 PHE A O 1
ATOM 1489 N N . THR A 1 193 ? 3.812 -15.074 -10.093 1.00 43.12 193 THR A N 1
ATOM 1490 C CA . THR A 1 193 ? 3.202 -14.218 -11.128 1.00 43.12 193 THR A CA 1
ATOM 1491 C C . THR A 1 193 ? 3.180 -14.877 -12.510 1.00 43.12 193 THR A C 1
ATOM 1493 O O . THR A 1 193 ? 2.197 -14.719 -13.242 1.00 43.12 193 THR A O 1
ATOM 1496 N N . LYS A 1 194 ? 4.179 -15.701 -12.866 1.00 39.88 194 LYS A N 1
ATOM 1497 C CA . LYS A 1 194 ? 4.149 -16.478 -14.123 1.00 39.88 194 LYS A CA 1
ATOM 1498 C C . LYS A 1 194 ? 3.062 -17.557 -14.134 1.00 39.88 194 LYS A C 1
ATOM 1500 O O . LYS A 1 194 ? 2.432 -17.737 -15.177 1.00 39.88 194 LYS A O 1
ATOM 1505 N N . ILE A 1 195 ? 2.783 -18.199 -12.995 1.00 46.19 195 ILE A N 1
ATOM 1506 C CA . ILE A 1 195 ? 1.714 -19.209 -12.870 1.00 46.19 195 ILE A CA 1
ATOM 1507 C C . ILE A 1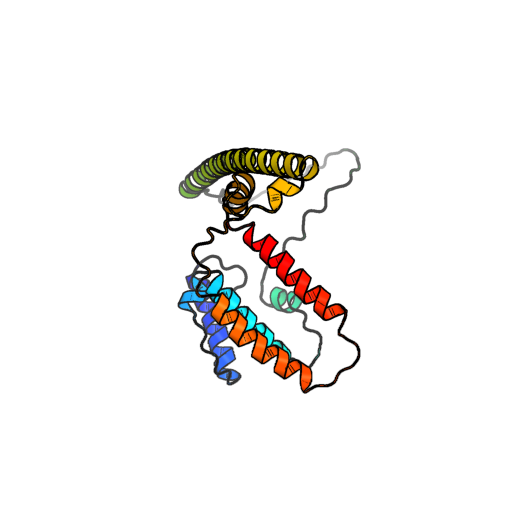 195 ? 0.319 -18.558 -12.943 1.00 46.19 195 ILE A C 1
ATOM 1509 O O . ILE A 1 195 ? -0.595 -19.109 -13.560 1.00 46.19 195 ILE A O 1
ATOM 1513 N N . ASN A 1 196 ? 0.145 -17.346 -12.402 1.00 43.09 196 ASN A N 1
ATOM 1514 C CA . ASN A 1 196 ? -1.137 -16.639 -12.487 1.00 43.09 196 ASN A CA 1
ATOM 1515 C C . ASN A 1 196 ? -1.374 -15.954 -13.849 1.00 43.09 196 ASN A C 1
ATOM 1517 O O . ASN A 1 196 ? -2.500 -15.966 -14.344 1.00 43.09 196 ASN A O 1
ATOM 1521 N N . SER A 1 197 ? -0.343 -15.432 -14.523 1.00 46.00 197 SER A N 1
ATOM 1522 C CA . SER A 1 197 ? -0.497 -14.768 -15.834 1.00 46.00 197 SER A CA 1
ATOM 1523 C C . SER A 1 197 ? -0.980 -15.715 -16.948 1.00 46.00 197 SER A C 1
ATOM 1525 O O . SER A 1 197 ? -1.808 -15.334 -17.782 1.00 46.00 197 SER A O 1
ATOM 1527 N N . THR A 1 198 ? -0.555 -16.987 -16.940 1.00 43.03 198 THR A N 1
ATOM 1528 C CA . THR A 1 198 ? -1.029 -17.979 -17.927 1.00 43.03 198 THR A CA 1
ATOM 1529 C C . THR A 1 198 ? -2.487 -18.382 -17.701 1.00 43.03 198 THR A C 1
ATOM 1531 O O . THR A 1 198 ? -3.207 -18.626 -18.669 1.00 43.03 198 THR A O 1
ATOM 1534 N N . SER A 1 199 ? -2.951 -18.395 -16.448 1.00 48.66 199 SER A N 1
ATOM 1535 C CA . SER A 1 199 ? -4.337 -18.740 -16.112 1.00 48.66 199 SER A CA 1
ATOM 1536 C C . SER A 1 199 ? -5.316 -17.612 -16.483 1.00 48.66 199 SER A C 1
ATOM 1538 O O . SER A 1 199 ? -6.357 -17.863 -17.094 1.00 48.66 199 SER A O 1
ATOM 1540 N N . TYR A 1 200 ? -4.945 -16.345 -16.249 1.00 40.75 200 TYR A N 1
ATOM 1541 C CA . TYR A 1 200 ? -5.784 -15.192 -16.614 1.00 40.75 200 TYR A CA 1
ATOM 1542 C C . TYR A 1 200 ? -5.829 -14.913 -18.127 1.00 40.75 200 TYR A C 1
ATOM 1544 O O . TYR A 1 200 ? -6.891 -14.555 -18.642 1.00 40.75 200 TYR A O 1
ATOM 1552 N N . ARG A 1 201 ? -4.741 -15.145 -18.882 1.00 48.66 201 ARG A N 1
ATOM 1553 C CA . ARG A 1 201 ? -4.779 -15.039 -20.357 1.00 48.66 201 ARG A CA 1
ATOM 1554 C C . ARG A 1 201 ? -5.658 -16.104 -21.013 1.00 48.66 201 ARG A C 1
ATOM 1556 O O . ARG A 1 201 ? -6.264 -15.822 -22.042 1.00 48.66 201 ARG A O 1
ATOM 1563 N N . ARG A 1 202 ? -5.773 -17.301 -20.428 1.00 45.44 202 ARG A N 1
ATOM 1564 C CA . ARG A 1 202 ? -6.624 -18.373 -20.974 1.00 45.44 202 ARG A CA 1
ATOM 1565 C C . ARG A 1 202 ? -8.111 -18.160 -20.666 1.00 45.44 202 ARG A C 1
ATOM 1567 O O . ARG A 1 202 ? -8.950 -18.572 -21.458 1.00 45.44 202 ARG A O 1
ATOM 1574 N N . MET A 1 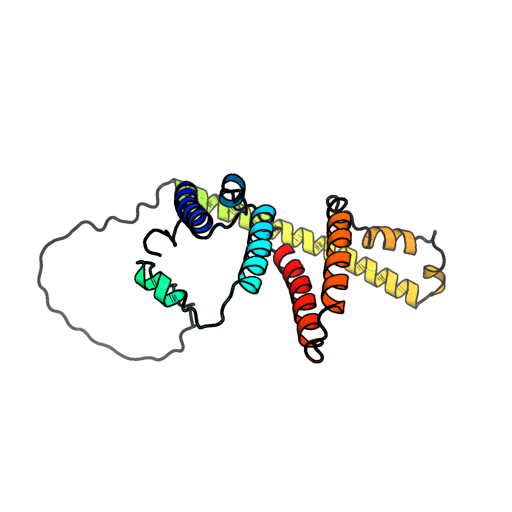203 ? -8.436 -17.452 -19.579 1.00 42.94 203 MET A N 1
ATOM 1575 C CA . MET A 1 203 ? -9.821 -17.122 -19.216 1.00 42.94 203 MET A CA 1
ATOM 1576 C C . MET A 1 203 ? -10.403 -15.951 -20.031 1.00 42.94 203 MET A C 1
ATOM 1578 O O . MET A 1 203 ? -11.598 -15.940 -20.312 1.00 42.94 203 MET A O 1
ATOM 1582 N N . LEU A 1 204 ? -9.567 -15.011 -20.489 1.00 44.97 204 LEU A N 1
ATOM 1583 C CA . LEU A 1 204 ? -9.993 -13.879 -21.328 1.00 44.97 204 LEU A CA 1
ATOM 1584 C C . LEU A 1 204 ? -10.254 -14.233 -22.804 1.00 44.97 204 LEU A C 1
ATOM 1586 O O . LEU A 1 204 ? -10.874 -13.443 -23.507 1.00 44.97 204 LEU A O 1
ATOM 1590 N N . ILE A 1 205 ? -9.823 -15.406 -23.281 1.00 47.16 205 ILE A N 1
ATOM 1591 C CA . ILE A 1 205 ? -10.046 -15.841 -24.674 1.00 47.16 205 ILE A CA 1
ATOM 1592 C C . ILE A 1 205 ? -11.366 -16.625 -24.835 1.00 47.16 205 ILE A C 1
ATOM 1594 O O . ILE A 1 205 ? -11.901 -16.694 -25.937 1.00 47.16 205 ILE A O 1
ATOM 1598 N N . ILE A 1 206 ? -11.937 -17.178 -23.755 1.00 45.53 206 ILE A N 1
ATOM 1599 C CA . ILE A 1 206 ? -13.112 -18.072 -23.841 1.00 45.53 206 ILE A CA 1
ATOM 1600 C C . ILE A 1 206 ? -14.456 -17.324 -23.760 1.00 45.53 206 ILE A C 1
ATOM 1602 O O . IL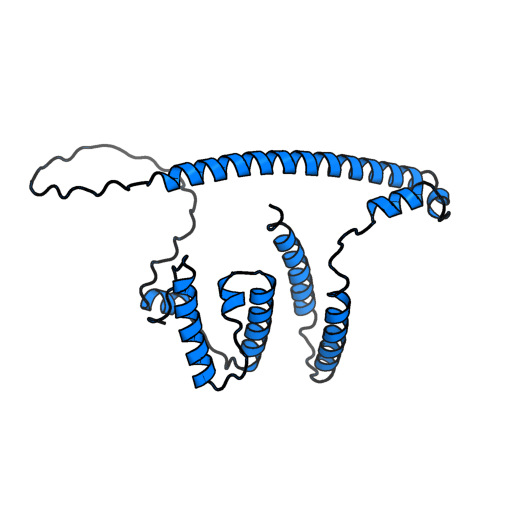E A 1 206 ? -15.446 -17.796 -24.312 1.00 45.53 206 ILE A O 1
ATOM 1606 N N . HIS A 1 207 ? -14.511 -16.131 -23.164 1.00 40.12 207 HIS A N 1
ATOM 1607 C CA . HIS A 1 207 ? -15.737 -15.326 -23.132 1.00 40.12 207 HIS A CA 1
ATOM 1608 C C . HIS A 1 207 ? -15.574 -14.056 -23.963 1.00 40.12 207 HIS A C 1
ATOM 1610 O O . HIS A 1 207 ? -15.152 -13.011 -23.470 1.00 40.12 207 HIS A O 1
ATOM 1616 N N . GLY A 1 208 ? -15.924 -14.161 -25.247 1.00 46.41 208 GLY A N 1
ATOM 1617 C CA . GLY A 1 208 ? -16.041 -13.022 -26.147 1.00 46.41 208 GLY A CA 1
ATOM 1618 C C . GLY A 1 208 ? -17.024 -11.986 -25.599 1.00 46.41 208 GLY A C 1
ATOM 1619 O O . GLY A 1 208 ? -18.233 -12.191 -25.627 1.00 46.41 208 GLY A O 1
ATOM 1620 N N . PHE A 1 209 ? -16.494 -10.863 -25.119 1.00 35.53 209 PHE A N 1
ATOM 1621 C CA . PHE A 1 209 ? -17.258 -9.656 -24.816 1.00 35.53 209 PHE A CA 1
ATOM 1622 C C . PHE A 1 209 ? -16.549 -8.459 -25.471 1.00 35.53 209 PHE A C 1
ATOM 1624 O O . PHE A 1 209 ? -15.505 -8.013 -24.984 1.00 35.53 209 PHE A O 1
ATOM 1631 N N . PRO A 1 210 ? -17.062 -7.940 -26.600 1.00 45.44 210 PRO A N 1
ATOM 1632 C CA . PRO A 1 210 ? -16.500 -6.769 -27.247 1.00 45.44 210 PRO A CA 1
ATOM 1633 C C . PRO A 1 210 ? -16.979 -5.524 -26.490 1.00 45.44 210 PRO A C 1
ATOM 1635 O O . PRO A 1 210 ? -18.174 -5.257 -26.426 1.00 45.44 210 PRO A O 1
ATOM 1638 N N . GLY A 1 211 ? -16.059 -4.754 -25.903 1.00 46.78 211 GLY A N 1
ATOM 1639 C CA . GLY A 1 211 ? -16.376 -3.374 -25.497 1.00 46.78 211 GLY A CA 1
ATOM 1640 C C . GLY A 1 211 ? -15.693 -2.824 -24.247 1.00 46.78 211 GLY A C 1
ATOM 1641 O O . GLY A 1 211 ? -15.542 -1.612 -24.140 1.00 46.78 211 GLY A O 1
ATOM 1642 N N . SER A 1 212 ? -15.206 -3.653 -23.323 1.00 44.19 212 SER A N 1
ATOM 1643 C CA . SER A 1 212 ? -14.758 -3.147 -22.004 1.00 44.19 212 SER A CA 1
ATOM 1644 C C . SER A 1 212 ? -13.237 -3.016 -21.845 1.00 44.19 212 SER A C 1
ATOM 1646 O O . SER A 1 212 ? -12.736 -2.722 -20.761 1.00 44.19 212 SER A O 1
ATOM 1648 N N . HIS A 1 213 ? -12.484 -3.195 -22.934 1.00 45.91 213 HIS A N 1
ATOM 1649 C CA . HIS A 1 213 ? -11.024 -3.336 -22.912 1.00 45.91 213 HIS A CA 1
ATOM 1650 C C . HIS A 1 213 ? -10.254 -2.067 -22.509 1.00 45.91 213 HIS A C 1
ATOM 1652 O O . HIS A 1 213 ? -9.069 -2.152 -22.183 1.00 45.91 213 HIS A O 1
ATOM 1658 N N . ARG A 1 214 ? -10.902 -0.893 -22.523 1.00 48.47 214 ARG A N 1
ATOM 1659 C CA . ARG A 1 214 ? -10.229 0.380 -22.228 1.00 48.47 214 ARG A CA 1
ATOM 1660 C C . ARG A 1 214 ? -10.222 0.725 -20.730 1.00 48.47 214 ARG A C 1
ATOM 1662 O O . ARG A 1 214 ? -9.189 1.142 -20.230 1.00 48.47 214 ARG A O 1
ATOM 1669 N N . ARG A 1 215 ? -11.297 0.424 -19.985 1.00 44.16 215 ARG A N 1
ATOM 1670 C CA . ARG A 1 215 ? -11.382 0.729 -18.536 1.00 44.16 215 ARG A CA 1
ATOM 1671 C C . ARG A 1 215 ? -10.683 -0.290 -17.630 1.00 44.16 215 ARG A C 1
ATOM 1673 O O . ARG A 1 215 ? -10.270 0.055 -16.530 1.00 44.16 215 ARG A O 1
ATOM 1680 N N . LEU A 1 216 ? -10.521 -1.537 -18.078 1.00 41.06 216 LEU A N 1
ATOM 1681 C CA . LEU A 1 216 ? -9.806 -2.567 -17.307 1.00 41.06 216 LEU A CA 1
ATOM 1682 C C . LEU A 1 216 ? -8.278 -2.439 -17.399 1.00 41.06 216 LEU A C 1
ATOM 1684 O O . LEU A 1 216 ? -7.596 -2.840 -16.461 1.00 41.06 216 LEU A O 1
ATOM 1688 N N . ARG A 1 217 ? -7.734 -1.838 -18.471 1.00 45.50 217 ARG A N 1
ATOM 1689 C CA . ARG A 1 217 ? -6.310 -1.458 -18.502 1.00 45.50 217 ARG A CA 1
ATOM 1690 C C . ARG A 1 217 ? -6.013 -0.342 -17.505 1.00 45.50 217 ARG A C 1
ATOM 1692 O O . ARG A 1 217 ? -5.048 -0.480 -16.773 1.00 45.50 217 ARG A O 1
ATOM 1699 N N . GLU A 1 218 ? -6.881 0.666 -17.415 1.00 43.50 218 GLU A N 1
ATOM 1700 C CA . GLU A 1 218 ? -6.740 1.765 -16.446 1.00 43.50 218 GLU A CA 1
ATOM 1701 C C . GLU A 1 218 ? -6.877 1.294 -14.992 1.00 43.50 218 GLU A C 1
ATOM 1703 O O . GLU A 1 218 ? -6.124 1.740 -14.134 1.00 43.50 218 GLU A O 1
ATOM 1708 N N . LEU A 1 219 ? -7.774 0.343 -14.701 1.00 41.97 219 LEU A N 1
ATOM 1709 C CA . LEU A 1 219 ? -7.896 -0.227 -13.351 1.00 41.97 219 LEU A CA 1
ATOM 1710 C C . LEU A 1 219 ? -6.709 -1.122 -12.965 1.00 41.97 219 LEU A C 1
ATOM 1712 O O . LEU A 1 219 ? -6.368 -1.196 -11.789 1.00 41.97 219 LEU A O 1
ATOM 1716 N N . CYS A 1 220 ? -6.065 -1.782 -13.932 1.00 39.94 220 CYS A N 1
ATOM 1717 C CA . CYS A 1 220 ? -4.899 -2.623 -13.663 1.00 39.94 220 CYS A CA 1
ATOM 1718 C C . CYS A 1 220 ? -3.600 -1.806 -13.534 1.00 39.94 220 CYS A C 1
ATOM 1720 O O . CYS A 1 220 ? -2.730 -2.206 -12.765 1.00 39.94 220 CYS A O 1
ATOM 1722 N N . THR A 1 221 ? -3.478 -0.664 -14.224 1.00 46.94 221 THR A N 1
ATOM 1723 C CA . THR A 1 221 ? -2.376 0.295 -14.015 1.00 46.94 221 THR A CA 1
ATOM 1724 C C . THR A 1 221 ? -2.546 1.069 -12.710 1.00 46.94 221 THR A C 1
ATOM 1726 O O . THR A 1 221 ? -1.603 1.133 -11.936 1.00 46.94 221 THR A O 1
ATOM 1729 N N . LEU A 1 222 ? -3.767 1.502 -12.365 1.00 42.84 222 LEU A N 1
ATOM 1730 C CA . LEU A 1 222 ? -4.034 2.171 -11.081 1.00 42.84 222 LEU A CA 1
ATOM 1731 C C . LEU A 1 222 ? -3.795 1.271 -9.861 1.00 42.84 222 LEU A C 1
ATOM 1733 O O . LEU A 1 222 ? -3.537 1.769 -8.769 1.00 42.84 222 LEU A O 1
ATOM 1737 N N . GLN A 1 223 ? -3.894 -0.052 -10.017 1.00 40.62 223 GLN A N 1
ATOM 1738 C CA . GLN A 1 223 ? -3.603 -0.992 -8.935 1.00 40.62 223 GLN A CA 1
ATOM 1739 C C . GLN A 1 223 ? -2.111 -1.348 -8.835 1.00 40.62 223 GLN A C 1
ATOM 1741 O O . GLN A 1 223 ? -1.691 -1.805 -7.778 1.00 40.62 223 GLN A O 1
ATOM 1746 N N . HIS A 1 224 ? -1.319 -1.088 -9.884 1.00 41.03 224 HIS A N 1
ATOM 1747 C CA . HIS A 1 224 ? 0.146 -1.067 -9.805 1.00 41.03 224 HIS A CA 1
ATOM 1748 C C . HIS A 1 224 ? 0.607 0.221 -9.102 1.00 41.03 224 HIS A C 1
ATOM 1750 O O . HIS A 1 224 ? 1.284 0.137 -8.084 1.00 41.03 224 HIS A O 1
ATOM 1756 N N . ASP A 1 225 ? 0.075 1.379 -9.514 1.00 39.03 225 ASP A N 1
ATOM 1757 C CA . ASP A 1 225 ? 0.417 2.685 -8.926 1.00 39.03 225 ASP A CA 1
ATOM 1758 C C . ASP A 1 225 ? 0.036 2.789 -7.433 1.00 39.03 225 ASP A C 1
ATOM 1760 O O . ASP A 1 225 ? 0.727 3.421 -6.638 1.00 39.03 225 ASP A O 1
ATOM 1764 N N . ARG A 1 226 ? -1.046 2.121 -7.000 1.00 38.25 226 ARG A N 1
ATOM 1765 C CA . ARG A 1 226 ? -1.451 2.099 -5.580 1.00 38.25 226 ARG A CA 1
ATOM 1766 C C . ARG A 1 226 ? -0.696 1.065 -4.735 1.00 38.25 226 ARG A C 1
ATOM 1768 O O . ARG A 1 226 ? -0.678 1.177 -3.510 1.00 38.25 226 ARG A O 1
ATOM 1775 N N . CYS A 1 227 ? -0.100 0.052 -5.366 1.00 39.06 227 CYS A N 1
ATOM 1776 C CA . CYS A 1 227 ? 0.850 -0.838 -4.696 1.00 39.06 227 CYS A CA 1
ATOM 1777 C C . CYS A 1 227 ? 2.195 -0.132 -4.478 1.00 39.06 227 CYS A C 1
ATOM 1779 O O . CYS A 1 227 ? 2.795 -0.339 -3.425 1.00 39.06 227 CYS A O 1
ATOM 1781 N N . ASP A 1 228 ? 2.586 0.774 -5.379 1.00 42.22 228 ASP A N 1
ATOM 1782 C CA . ASP A 1 228 ? 3.741 1.656 -5.185 1.00 42.22 228 ASP A CA 1
ATOM 1783 C C . ASP A 1 228 ? 3.492 2.717 -4.089 1.00 42.22 228 ASP A C 1
ATOM 1785 O O . ASP A 1 228 ? 4.381 2.978 -3.279 1.00 42.22 228 ASP A O 1
ATOM 1789 N N . GLU A 1 229 ? 2.265 3.246 -3.941 1.00 40.09 229 GLU A N 1
ATOM 1790 C CA . GLU A 1 229 ? 1.917 4.148 -2.819 1.00 40.09 229 GLU A CA 1
ATOM 1791 C C . GLU A 1 229 ? 1.816 3.440 -1.451 1.00 40.09 229 GLU A C 1
ATOM 1793 O O . GLU A 1 229 ? 2.178 4.023 -0.432 1.00 40.09 229 GLU A O 1
ATOM 1798 N N . LEU A 1 230 ? 1.364 2.180 -1.378 1.00 38.47 230 LEU A N 1
ATOM 1799 C CA . LEU A 1 230 ? 1.301 1.436 -0.103 1.00 38.47 230 LEU A CA 1
ATOM 1800 C C . LEU A 1 230 ? 2.624 0.750 0.273 1.00 38.47 230 LEU A C 1
ATOM 1802 O O . LEU A 1 230 ? 2.826 0.422 1.443 1.00 38.47 230 LEU A O 1
ATOM 1806 N N . GLY A 1 231 ? 3.550 0.594 -0.678 1.00 38.03 231 GLY A N 1
ATOM 1807 C CA . GLY A 1 231 ? 4.963 0.343 -0.383 1.00 38.03 231 GLY A CA 1
ATOM 1808 C C . GLY A 1 231 ? 5.653 1.544 0.279 1.00 38.03 231 GLY A C 1
ATOM 1809 O O . GLY A 1 231 ? 6.657 1.364 0.970 1.00 38.03 231 GLY A O 1
ATOM 1810 N N . ALA A 1 232 ? 5.085 2.749 0.137 1.00 43.56 232 ALA A N 1
ATOM 1811 C CA . ALA A 1 232 ? 5.632 3.986 0.689 1.00 43.56 232 ALA A CA 1
ATOM 1812 C C . ALA A 1 232 ? 5.230 4.275 2.154 1.00 43.56 232 ALA A C 1
ATOM 1814 O O . ALA A 1 232 ? 5.895 5.078 2.799 1.00 43.56 232 ALA A O 1
ATOM 1815 N N . GLU A 1 233 ? 4.225 3.600 2.731 1.00 40.88 233 GLU A N 1
ATOM 1816 C CA . GLU A 1 233 ? 3.809 3.797 4.142 1.00 40.88 233 GLU A CA 1
ATOM 1817 C C . GLU A 1 233 ? 4.258 2.676 5.106 1.00 40.88 233 GLU A C 1
ATOM 1819 O O . GLU A 1 233 ? 3.873 2.669 6.270 1.00 40.88 233 GLU A O 1
ATOM 1824 N N . THR A 1 234 ? 5.099 1.721 4.674 1.00 42.00 234 THR A N 1
ATOM 1825 C CA . THR A 1 234 ? 5.751 0.757 5.602 1.00 42.00 234 THR A CA 1
ATOM 1826 C C . THR A 1 234 ? 7.284 0.746 5.530 1.00 42.00 234 THR A C 1
ATOM 1828 O O . THR A 1 234 ? 7.941 -0.240 5.868 1.00 42.00 234 THR A O 1
ATOM 1831 N N . LYS A 1 235 ? 7.850 1.888 5.139 1.00 42.41 235 LYS A N 1
ATOM 1832 C CA . LYS A 1 235 ? 9.075 2.460 5.717 1.00 42.41 235 LYS A CA 1
ATOM 1833 C C . LYS A 1 235 ? 8.722 3.924 6.030 1.00 42.41 235 LYS A C 1
ATOM 1835 O O . LYS A 1 235 ? 8.943 4.791 5.198 1.00 42.41 235 LYS A O 1
ATOM 1840 N N . HIS A 1 236 ? 7.988 4.209 7.099 1.00 36.06 236 HIS A N 1
ATOM 1841 C CA . HIS A 1 236 ? 8.516 4.200 8.462 1.00 36.06 236 HIS A CA 1
ATOM 1842 C C . HIS A 1 236 ? 7.424 4.032 9.519 1.00 36.06 236 HIS A C 1
ATOM 1844 O O . HIS A 1 236 ? 6.379 4.707 9.404 1.00 36.06 236 HIS A O 1
#

pLDDT: mean 70.57, std 23.41, range [31.7, 96.88]